Protein AF-A0A966MXH2-F1 (afdb_monomer_lite)

pLDDT: mean 83.74, std 10.69, range [45.22, 95.69]

Secondary structure (DSSP, 8-state):
-PPPHHHHHHHHHHH-GGGTTHHHHHHHHHHS-GGG-S-HHHHHHHHHHHHHHHHHHHHHHHTTHHHHHHHHHHHHHHHHHHHHHHHHS-HHHHHHHHHHH-TTS-GGGSS---EEEEES-SEEEETTEEEEEEEEEES---S--EEEEESSTTSPPEEEEPEEPSSSSEEEEEEEEE-S-EEEEEEETTEEPPPEEEEEE----EEEEEEEEE--GGG-PPPEEE-S---EEEETTPEEEEEEEESS--SEEEEEETTS-EEEEEEEETTEEEEEEE--S-EEEEEEEE-TTSPEEPPS-EEEEEEE--PPP-EEEEES-S-----TT-----EEEE-

Radius of gyration: 53.43 Å; chains: 1; bounding box: 97×53×171 Å

Sequence (339 aa):
RRNSDERFALYVEEREPSLRQSLLAAVQEAHLPTSARPSPSLSARVMTRAIAAIDPIAARSALERPRLLRAGKALAVVSSVSALMLWFGPQSLRDGARLLFVPFGTAQAAVPVLRLAVSPGNVSVPRGGAIEVEATLVGFTASNAELVFRSDSSGEWQRLPMAPDSDSAGFRSRLFDIVQRTEYYVEAAEVQSPVFTLVVNDLPAVSRVSLDLRFPSYSGLPAEHIEETGDVAAVAGTSVTVRARVTRAVSGGTLRFDDGRTVPMTRESDSTVTGAFTVKKSGFYHVDLTTTDGATVAGAVEYVVDAIPDRAPIVRIEEPGRDTKVTNTDEVTIAVQAS

Structure (mmCIF, N/CA/C/O backbone):
data_AF-A0A966MXH2-F1
#
_entry.id   AF-A0A966MXH2-F1
#
loop_
_atom_site.group_PDB
_atom_site.id
_atom_site.type_symbol
_atom_site.label_atom_id
_atom_site.label_alt_id
_atom_site.label_comp_id
_atom_site.label_asym_id
_atom_site.label_entity_id
_atom_site.label_seq_id
_atom_site.pdbx_PDB_ins_code
_atom_site.Cartn_x
_atom_site.Cartn_y
_atom_site.Cartn_z
_atom_site.occupancy
_atom_site.B_iso_or_equiv
_atom_site.auth_seq_id
_atom_site.auth_comp_id
_atom_site.auth_asym_id
_atom_site.auth_atom_id
_atom_site.pdbx_PDB_model_num
ATOM 1 N N . ARG A 1 1 ? 27.308 26.731 -79.615 1.00 48.53 1 ARG A N 1
ATOM 2 C CA . ARG A 1 1 ? 28.172 26.879 -80.815 1.00 48.53 1 ARG A CA 1
ATOM 3 C C . ARG A 1 1 ? 27.906 25.673 -81.709 1.00 48.53 1 ARG A C 1
ATOM 5 O O . ARG A 1 1 ? 28.189 24.573 -81.261 1.00 48.53 1 ARG A O 1
ATOM 12 N N . ARG A 1 2 ? 27.274 25.839 -82.881 1.00 45.22 2 ARG A N 1
ATOM 13 C CA . ARG A 1 2 ? 27.123 24.734 -83.850 1.00 45.22 2 ARG A CA 1
ATOM 14 C C . ARG A 1 2 ? 28.526 24.346 -84.327 1.00 45.22 2 ARG A C 1
ATOM 16 O O . ARG A 1 2 ? 29.284 25.232 -84.714 1.00 45.22 2 ARG A O 1
ATOM 23 N N . ASN A 1 3 ? 28.893 23.074 -84.209 1.00 54.84 3 ASN A N 1
ATOM 24 C CA . ASN A 1 3 ? 30.135 22.569 -84.793 1.00 54.84 3 ASN A CA 1
ATOM 25 C C . ASN A 1 3 ? 30.031 22.706 -86.317 1.00 54.84 3 ASN A C 1
ATOM 27 O O . ASN A 1 3 ? 28.949 22.490 -86.854 1.00 54.84 3 ASN A O 1
ATOM 31 N N . SER A 1 4 ? 31.109 23.111 -86.993 1.00 79.38 4 SER A N 1
ATOM 32 C CA . SER A 1 4 ? 31.114 23.170 -88.456 1.00 79.38 4 SER A CA 1
ATOM 33 C C . SER A 1 4 ? 30.947 21.761 -89.021 1.00 79.38 4 SER A C 1
ATOM 35 O O . SER A 1 4 ? 31.566 20.819 -88.519 1.00 79.38 4 SER A O 1
ATOM 37 N N . ASP A 1 5 ? 30.129 21.621 -90.061 1.00 80.00 5 ASP A N 1
ATOM 38 C CA . ASP A 1 5 ? 29.808 20.320 -90.662 1.00 80.00 5 ASP A CA 1
ATOM 39 C C . ASP A 1 5 ? 31.075 19.583 -91.139 1.00 80.00 5 ASP A C 1
ATOM 41 O O . ASP A 1 5 ? 31.160 18.361 -91.060 1.00 80.00 5 ASP A O 1
ATOM 45 N N . GLU A 1 6 ? 32.127 20.324 -91.499 1.00 81.06 6 GLU A N 1
ATOM 46 C CA . GLU A 1 6 ? 33.452 19.788 -91.837 1.00 81.06 6 GLU A CA 1
ATOM 47 C C . GLU A 1 6 ? 34.167 19.128 -90.651 1.00 81.06 6 GLU A C 1
ATOM 49 O O . GLU A 1 6 ? 34.781 18.075 -90.806 1.00 81.06 6 GLU A O 1
ATOM 54 N N . ARG A 1 7 ? 34.073 19.701 -89.442 1.00 82.50 7 ARG A N 1
ATOM 55 C CA . ARG A 1 7 ? 34.642 19.069 -88.238 1.00 82.50 7 ARG A CA 1
ATOM 56 C C . ARG A 1 7 ? 33.880 17.807 -87.866 1.00 82.50 7 ARG A C 1
ATOM 58 O O . ARG A 1 7 ? 34.485 16.860 -87.376 1.00 82.50 7 ARG A O 1
ATOM 65 N N . PHE A 1 8 ? 32.567 17.799 -88.085 1.00 82.50 8 PHE A N 1
ATOM 66 C CA . PHE A 1 8 ? 31.762 16.602 -87.878 1.00 82.50 8 PHE A CA 1
ATOM 67 C C . PHE A 1 8 ? 32.130 15.509 -88.888 1.00 82.50 8 PHE A C 1
ATOM 69 O O . PHE A 1 8 ? 32.344 14.370 -88.483 1.00 82.50 8 PHE A O 1
ATOM 76 N N . ALA A 1 9 ? 32.293 15.859 -90.167 1.00 82.56 9 ALA A N 1
ATOM 77 C CA . ALA A 1 9 ? 32.751 14.932 -91.198 1.00 82.56 9 ALA A CA 1
ATOM 78 C C . ALA A 1 9 ? 34.124 14.329 -90.865 1.00 82.56 9 ALA A C 1
ATOM 80 O O . ALA A 1 9 ? 34.273 13.110 -90.891 1.00 82.56 9 ALA A O 1
ATOM 81 N N . LEU A 1 10 ? 35.088 15.165 -90.463 1.00 83.81 10 LEU A N 1
ATOM 82 C CA . LEU A 1 10 ? 36.422 14.717 -90.055 1.00 83.81 10 LEU A CA 1
ATOM 83 C C . LEU A 1 10 ? 36.361 13.737 -88.872 1.00 83.81 10 LEU A C 1
ATOM 85 O O . LEU A 1 10 ? 37.003 12.693 -88.894 1.00 83.81 10 LEU A O 1
ATOM 89 N N . TYR A 1 11 ? 35.549 14.047 -87.860 1.00 82.81 11 TYR A N 1
ATOM 90 C CA . TYR A 1 11 ? 35.381 13.197 -86.681 1.00 82.81 11 TYR A CA 1
ATOM 91 C C . TYR A 1 11 ? 34.752 11.836 -87.008 1.00 82.81 11 TYR A C 1
ATOM 93 O O . TYR A 1 11 ? 35.128 10.813 -86.434 1.00 82.81 11 TYR A O 1
ATOM 101 N N . VAL A 1 12 ? 33.777 11.813 -87.921 1.00 82.62 12 VAL A N 1
ATOM 102 C CA . VAL A 1 12 ? 33.144 10.566 -88.365 1.00 82.62 12 VAL A CA 1
ATOM 103 C C . VAL A 1 12 ? 34.142 9.709 -89.147 1.00 82.62 12 VAL A C 1
ATOM 105 O O . VAL A 1 12 ? 34.221 8.508 -88.902 1.00 82.62 12 VAL A O 1
ATOM 108 N N . GLU A 1 13 ? 34.950 10.306 -90.025 1.00 83.25 13 GLU A N 1
ATOM 109 C CA . GLU A 1 13 ? 35.976 9.578 -90.784 1.00 83.25 13 GLU A CA 1
ATOM 110 C C . GLU A 1 13 ? 37.141 9.077 -89.922 1.00 83.25 13 GLU A C 1
ATOM 112 O O . GLU A 1 13 ? 37.683 8.009 -90.196 1.00 83.25 13 GLU A O 1
ATOM 117 N N . GLU A 1 14 ? 37.504 9.795 -88.857 1.00 85.06 14 GLU A N 1
ATOM 118 C CA . GLU A 1 14 ? 38.521 9.346 -87.897 1.00 85.06 14 GLU A CA 1
ATOM 119 C C . GLU A 1 14 ? 38.084 8.067 -87.164 1.00 85.06 14 GLU A C 1
ATOM 121 O O . GLU A 1 14 ? 38.899 7.189 -86.880 1.00 85.06 14 GLU A O 1
ATOM 126 N N . ARG A 1 15 ? 36.779 7.928 -86.896 1.00 81.81 15 ARG A N 1
ATOM 127 C CA . ARG A 1 15 ? 36.200 6.732 -86.267 1.00 81.81 15 ARG A CA 1
ATOM 128 C C . ARG A 1 15 ? 35.912 5.600 -87.246 1.00 81.81 15 ARG A C 1
ATOM 130 O O . ARG A 1 15 ? 35.908 4.445 -86.831 1.00 81.81 15 ARG A O 1
ATOM 137 N N . GLU A 1 16 ? 35.690 5.915 -88.519 1.00 82.56 16 GLU A N 1
ATOM 138 C CA . GLU A 1 16 ? 35.422 4.945 -89.583 1.00 82.56 16 GLU A CA 1
ATOM 139 C C . GLU A 1 16 ? 36.387 5.149 -90.766 1.00 82.56 16 GLU A C 1
ATOM 141 O O . GLU A 1 16 ? 36.022 5.752 -91.784 1.00 82.56 16 GLU A O 1
ATOM 146 N N . PRO A 1 17 ? 37.612 4.580 -90.695 1.00 80.81 17 PRO A N 1
ATOM 147 C CA . PRO A 1 17 ? 38.631 4.718 -91.745 1.00 80.81 17 PRO A CA 1
ATOM 148 C C . PRO A 1 17 ? 38.194 4.184 -93.121 1.00 80.81 17 PRO A C 1
ATOM 150 O O . PRO A 1 17 ? 38.824 4.459 -94.146 1.00 80.81 17 PRO A O 1
ATOM 153 N N . SER A 1 18 ? 37.109 3.406 -93.157 1.00 81.75 18 SER A N 1
ATOM 154 C CA . SER A 1 18 ? 36.477 2.873 -94.364 1.00 81.75 18 SER A CA 1
ATOM 155 C C . SER A 1 18 ? 35.941 3.967 -95.301 1.00 81.75 18 SER A C 1
ATOM 157 O O . SER A 1 18 ? 35.906 3.757 -96.516 1.00 81.75 18 SER A O 1
ATOM 159 N N . LEU A 1 19 ? 35.609 5.151 -94.769 1.00 80.00 19 LEU A N 1
ATOM 160 C CA . LEU A 1 19 ? 35.069 6.287 -95.523 1.00 80.00 19 LEU A CA 1
ATOM 161 C C . LEU A 1 19 ? 36.111 7.015 -96.387 1.00 80.00 19 LEU A C 1
ATOM 163 O O . LEU A 1 19 ? 35.720 7.709 -97.324 1.00 80.00 19 LEU A O 1
ATOM 167 N N . ARG A 1 20 ? 37.417 6.836 -96.128 1.00 81.88 20 ARG A N 1
ATOM 168 C CA . ARG A 1 20 ? 38.541 7.317 -96.965 1.00 81.88 20 ARG A CA 1
ATOM 169 C C . ARG A 1 20 ? 38.338 8.724 -97.573 1.00 81.88 20 ARG A C 1
ATOM 171 O O . ARG A 1 20 ? 38.451 8.878 -98.788 1.00 81.88 20 ARG A O 1
ATOM 178 N N . GLN A 1 21 ? 38.027 9.732 -96.753 1.00 82.00 21 GLN A N 1
ATOM 179 C CA . GLN A 1 21 ? 37.835 11.138 -97.169 1.00 82.00 21 GLN A CA 1
ATOM 180 C C . GLN A 1 21 ? 36.621 11.433 -98.065 1.00 82.00 21 GLN A C 1
ATOM 182 O O . GLN A 1 21 ? 36.459 12.555 -98.547 1.00 82.00 21 GLN A O 1
ATOM 187 N N . SER A 1 22 ? 35.743 10.454 -98.300 1.00 83.50 22 SER A N 1
ATOM 188 C CA . SER A 1 22 ? 34.556 10.644 -99.140 1.00 83.50 22 SER A CA 1
ATOM 189 C C . SER A 1 22 ? 33.503 11.562 -98.513 1.00 83.50 22 SER A C 1
ATOM 191 O O . SER A 1 22 ? 32.862 12.318 -99.244 1.00 83.50 22 SER A O 1
ATOM 193 N N . LEU A 1 23 ? 33.340 11.540 -97.187 1.00 84.44 23 LEU A N 1
ATOM 194 C CA . LEU A 1 23 ? 32.370 12.368 -96.471 1.00 84.44 23 LEU A CA 1
ATOM 195 C C . LEU A 1 23 ? 32.889 13.803 -96.342 1.00 84.44 23 LEU A C 1
ATOM 197 O O . LEU A 1 23 ? 32.140 14.745 -96.601 1.00 84.44 23 LEU A O 1
ATOM 201 N N . LEU A 1 24 ? 34.171 13.979 -96.011 1.00 86.94 24 LEU A N 1
ATOM 202 C CA . LEU A 1 24 ? 34.789 15.303 -95.931 1.00 86.94 24 LEU A CA 1
ATOM 203 C C . LEU A 1 24 ? 34.754 16.019 -97.288 1.00 86.94 24 LEU A C 1
ATOM 205 O O . LEU A 1 24 ? 34.345 17.179 -97.358 1.00 86.94 24 LEU A O 1
ATOM 209 N N . ALA A 1 25 ? 35.105 15.312 -98.367 1.00 85.00 25 ALA A N 1
ATOM 210 C CA . ALA A 1 25 ? 35.064 15.861 -99.720 1.00 85.00 25 ALA A CA 1
ATOM 211 C C . ALA A 1 25 ? 33.638 16.248 -100.146 1.00 85.00 25 ALA A C 1
ATOM 213 O O . ALA A 1 25 ? 33.437 17.302 -100.747 1.00 85.00 25 ALA A O 1
ATOM 214 N N . ALA A 1 26 ? 32.632 15.436 -99.807 1.00 85.50 26 ALA A N 1
ATOM 215 C CA . ALA A 1 26 ? 31.238 15.756 -100.105 1.00 85.50 26 ALA A CA 1
ATOM 216 C C . ALA A 1 26 ? 30.735 16.993 -99.342 1.00 85.50 26 ALA A C 1
ATOM 218 O O . ALA A 1 26 ? 30.012 17.803 -99.919 1.00 85.50 26 ALA A O 1
ATOM 219 N N . VAL A 1 27 ? 31.135 17.176 -98.077 1.00 86.94 27 VAL A N 1
ATOM 220 C CA . VAL A 1 27 ? 30.764 18.361 -97.281 1.00 86.94 27 VAL A CA 1
ATOM 221 C C . VAL A 1 27 ? 31.441 19.628 -97.810 1.00 86.94 27 VAL A C 1
ATOM 223 O O . VAL A 1 27 ? 30.781 20.657 -97.941 1.00 86.94 27 VAL A O 1
ATOM 226 N N . GLN A 1 28 ? 32.722 19.552 -98.182 1.00 83.75 28 GLN A N 1
ATOM 227 C CA . GLN A 1 28 ? 33.435 20.674 -98.806 1.00 83.75 28 GLN A CA 1
ATOM 228 C C . GLN A 1 28 ? 32.789 21.082 -100.138 1.00 83.75 28 GLN A C 1
ATOM 230 O O . GLN A 1 28 ? 32.550 22.265 -100.379 1.00 83.75 28 GLN A O 1
ATOM 235 N N . GLU A 1 29 ? 32.425 20.104 -100.973 1.00 82.81 29 GLU A N 1
ATOM 236 C CA . GLU A 1 29 ? 31.730 20.355 -102.240 1.00 82.81 29 GLU A CA 1
ATOM 237 C C . GLU A 1 29 ? 30.310 20.913 -102.023 1.00 82.81 29 GLU A C 1
ATOM 239 O O . GLU A 1 29 ? 29.837 21.754 -102.792 1.00 82.81 29 GLU A O 1
ATOM 244 N N . ALA A 1 30 ? 29.620 20.493 -100.956 1.00 82.25 30 ALA A N 1
ATOM 245 C CA . ALA A 1 30 ? 28.295 21.000 -100.605 1.00 82.25 30 ALA A CA 1
ATOM 246 C C . ALA A 1 30 ? 28.322 22.475 -100.168 1.00 82.25 30 ALA A C 1
ATOM 248 O O . ALA A 1 30 ? 27.398 23.214 -100.514 1.00 82.25 30 ALA A O 1
ATOM 249 N N . HIS A 1 31 ? 29.377 22.914 -99.472 1.00 81.88 31 HIS A N 1
ATOM 250 C CA . HIS A 1 31 ? 29.556 24.313 -99.064 1.00 81.88 31 HIS A CA 1
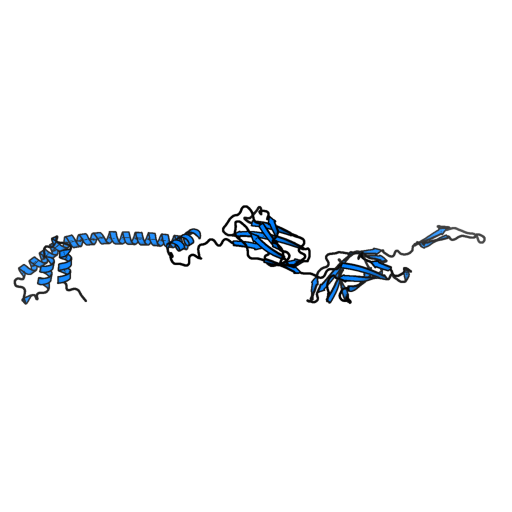ATOM 251 C C . HIS A 1 31 ? 29.932 25.254 -100.216 1.00 81.88 31 HIS A C 1
ATOM 253 O O . HIS A 1 31 ? 29.722 26.464 -100.103 1.00 81.88 31 HIS A O 1
ATOM 259 N N . LEU A 1 32 ? 30.445 24.733 -101.335 1.00 78.88 32 LEU A N 1
ATOM 260 C CA . LEU A 1 32 ? 30.711 25.545 -102.520 1.00 78.88 32 LEU A CA 1
ATOM 261 C C . LEU A 1 32 ? 29.391 25.919 -103.227 1.00 78.88 32 LEU A C 1
ATOM 263 O O . LEU A 1 32 ? 28.592 25.024 -103.542 1.00 78.88 32 LEU A O 1
ATOM 267 N N . PRO A 1 33 ? 29.151 27.214 -103.524 1.00 74.94 33 PRO A N 1
ATOM 268 C CA . PRO A 1 33 ? 27.977 27.642 -104.279 1.00 74.94 33 PRO A CA 1
ATOM 269 C C . PRO A 1 33 ? 28.001 27.032 -105.684 1.00 74.94 33 PRO A C 1
ATOM 271 O O . PRO A 1 33 ? 29.061 26.879 -106.287 1.00 74.94 33 PRO A O 1
ATOM 274 N N . THR A 1 34 ? 26.831 26.689 -106.228 1.00 69.50 34 THR A N 1
ATOM 275 C CA . THR A 1 34 ? 26.695 25.929 -107.487 1.00 69.50 34 THR A CA 1
ATOM 276 C C . THR A 1 34 ? 27.410 26.582 -108.676 1.00 69.50 34 THR A C 1
ATOM 278 O O . THR A 1 34 ? 27.870 25.877 -109.568 1.00 69.50 34 THR A O 1
ATOM 281 N N . SER A 1 35 ? 27.552 27.912 -108.667 1.00 68.06 35 SER A N 1
ATOM 282 C CA . SER A 1 35 ? 28.278 28.694 -109.677 1.00 68.06 35 SER A CA 1
ATOM 283 C C . SER A 1 35 ? 29.803 28.542 -109.626 1.00 68.06 35 SER A C 1
ATOM 285 O O . SER A 1 35 ? 30.464 28.812 -110.623 1.00 68.06 35 SER A O 1
ATOM 287 N N . ALA A 1 36 ? 30.365 28.113 -108.493 1.00 70.62 36 ALA A N 1
ATOM 288 C CA . ALA A 1 36 ? 31.803 27.947 -108.274 1.00 70.62 36 ALA A CA 1
ATOM 289 C C . ALA A 1 36 ? 32.267 26.483 -108.379 1.00 70.62 36 ALA A C 1
ATOM 291 O O . ALA A 1 36 ? 33.443 26.193 -108.161 1.00 70.62 36 ALA A O 1
ATOM 292 N N . ARG A 1 37 ? 31.362 25.547 -108.702 1.00 75.25 37 ARG A N 1
ATOM 293 C CA . ARG A 1 37 ? 31.702 24.125 -108.828 1.00 75.25 37 ARG A CA 1
ATOM 294 C C . ARG A 1 37 ? 32.321 23.852 -110.203 1.00 75.25 37 ARG A C 1
ATOM 296 O O . ARG A 1 37 ? 31.651 24.075 -111.212 1.00 75.25 37 ARG A O 1
ATOM 303 N N . PRO A 1 38 ? 33.557 23.326 -110.279 1.00 67.44 38 PRO A N 1
ATOM 304 C CA . PRO A 1 38 ? 34.276 23.168 -111.546 1.00 67.44 38 PRO A CA 1
ATOM 305 C C . PRO A 1 38 ? 33.637 22.139 -112.496 1.00 67.44 38 PRO A C 1
ATOM 307 O O . PRO A 1 38 ? 33.864 22.196 -113.702 1.00 67.44 38 PRO A O 1
ATOM 310 N N . SER A 1 39 ? 32.824 21.200 -111.987 1.00 79.50 39 SER A N 1
ATOM 311 C CA . SER A 1 39 ? 32.049 20.260 -112.809 1.00 79.50 39 SER A CA 1
ATOM 312 C C . SER A 1 39 ? 30.801 19.731 -112.072 1.00 79.50 39 SER A C 1
ATOM 314 O O . SER A 1 39 ? 30.930 19.067 -111.036 1.00 79.50 39 SER A O 1
ATOM 316 N N . PRO A 1 40 ? 29.581 19.928 -112.615 1.00 78.38 40 PRO A N 1
ATOM 317 C CA . PRO A 1 40 ? 28.348 19.394 -112.023 1.00 78.38 40 PRO A CA 1
ATOM 318 C C . PRO A 1 40 ? 28.314 17.860 -111.959 1.00 78.38 40 PRO A C 1
ATOM 320 O O . PRO A 1 40 ? 27.817 17.278 -110.999 1.00 78.38 40 PRO A O 1
ATOM 323 N N . SER A 1 41 ? 28.883 17.174 -112.953 1.00 80.88 41 SER A N 1
ATOM 324 C CA . SER A 1 41 ? 28.917 15.707 -112.979 1.00 80.88 41 SER A CA 1
ATOM 325 C C . SER A 1 41 ? 29.879 15.115 -111.949 1.00 80.88 41 SER A C 1
ATOM 327 O O . SER A 1 41 ? 29.647 14.017 -111.443 1.00 80.88 41 SER A O 1
ATOM 329 N N . LEU A 1 42 ? 30.966 15.827 -111.634 1.00 80.75 42 LEU A N 1
ATOM 330 C CA . LEU A 1 42 ? 31.974 15.350 -110.689 1.00 80.75 42 LEU A CA 1
ATOM 331 C C . LEU A 1 42 ? 31.489 15.524 -109.246 1.00 80.75 42 LEU A C 1
ATOM 333 O O . LEU A 1 42 ? 31.558 14.572 -108.471 1.00 80.75 42 LEU A O 1
ATOM 337 N N . SER A 1 43 ? 30.880 16.671 -108.931 1.00 82.62 43 SER A N 1
ATOM 338 C CA . SER A 1 43 ? 30.212 16.898 -107.640 1.00 82.62 43 SER A CA 1
ATOM 339 C C . SER A 1 43 ? 29.085 15.890 -107.387 1.00 82.62 43 SER A C 1
ATOM 341 O O . SER A 1 43 ? 29.017 15.297 -106.309 1.00 82.62 43 SER A O 1
ATOM 343 N N . ALA A 1 44 ? 28.267 15.585 -108.402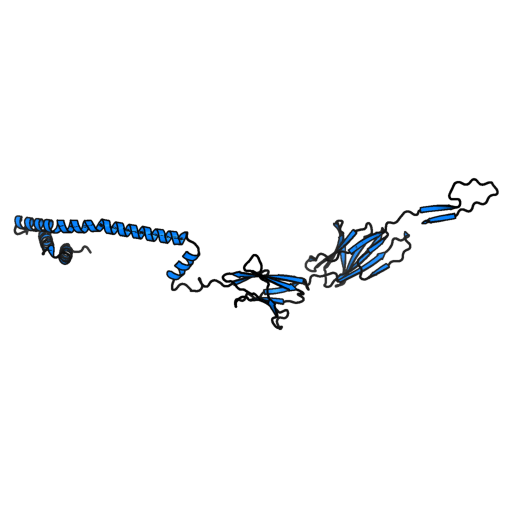 1.00 81.88 44 ALA A N 1
ATOM 344 C CA . ALA A 1 44 ? 27.239 14.548 -108.302 1.00 81.88 44 ALA A CA 1
ATOM 345 C C . ALA A 1 44 ? 27.829 13.157 -108.002 1.00 81.88 44 ALA A C 1
ATOM 347 O O . ALA A 1 44 ? 27.295 12.424 -107.164 1.00 81.88 44 ALA A O 1
ATOM 348 N N . ARG A 1 45 ? 28.956 12.788 -108.631 1.00 84.88 45 ARG A N 1
ATOM 349 C CA . ARG A 1 45 ? 29.643 11.516 -108.347 1.00 84.88 45 ARG A CA 1
ATOM 350 C C . ARG A 1 45 ? 30.258 11.471 -106.950 1.00 84.88 45 ARG A C 1
ATOM 352 O O . ARG A 1 45 ? 30.180 10.423 -106.315 1.00 84.88 45 ARG A O 1
ATOM 359 N N . VAL A 1 46 ? 30.840 12.570 -106.465 1.00 85.94 46 VAL A N 1
ATOM 360 C CA . VAL A 1 46 ? 31.383 12.663 -105.097 1.00 85.94 46 VAL A CA 1
ATOM 361 C C . VAL A 1 46 ? 30.263 12.484 -104.073 1.00 85.94 46 VAL A C 1
ATOM 363 O O . VAL A 1 46 ? 30.387 11.642 -103.187 1.00 85.94 46 VAL A O 1
ATOM 366 N N . MET A 1 47 ? 29.133 13.174 -104.255 1.00 83.75 47 MET A N 1
ATOM 367 C CA . MET A 1 47 ? 27.975 13.048 -103.366 1.00 83.75 47 MET A CA 1
ATOM 368 C C . MET A 1 47 ? 27.389 11.630 -103.385 1.00 83.75 47 MET A C 1
ATOM 370 O O . MET A 1 47 ? 27.147 11.042 -102.336 1.00 83.75 47 MET A O 1
ATOM 374 N N . THR A 1 48 ? 27.229 11.039 -104.574 1.00 86.38 48 THR A N 1
ATOM 375 C CA . THR A 1 48 ? 26.714 9.665 -104.725 1.00 86.38 48 THR A CA 1
ATOM 376 C C . THR A 1 48 ? 27.637 8.645 -104.057 1.00 86.38 48 THR A C 1
ATOM 378 O O . THR A 1 48 ? 27.172 7.729 -103.382 1.00 86.38 48 THR A O 1
ATOM 381 N N . ARG A 1 49 ? 28.957 8.812 -104.205 1.00 84.88 49 ARG A N 1
ATOM 382 C CA . ARG A 1 49 ? 29.952 7.940 -103.573 1.00 84.88 49 ARG A CA 1
ATOM 383 C C . ARG A 1 49 ? 29.952 8.081 -102.053 1.00 84.88 49 ARG A C 1
ATOM 385 O O . ARG A 1 49 ? 30.071 7.067 -101.373 1.00 84.88 49 ARG A O 1
ATOM 392 N N . ALA A 1 50 ? 29.806 9.299 -101.534 1.00 85.12 50 ALA A N 1
ATOM 393 C CA . ALA A 1 50 ? 29.696 9.540 -100.100 1.00 85.12 50 ALA A CA 1
ATOM 394 C C . ALA A 1 50 ? 28.435 8.882 -99.523 1.00 85.12 50 ALA A C 1
ATOM 396 O O . ALA A 1 50 ? 28.531 8.153 -98.543 1.00 85.12 50 ALA A O 1
ATOM 397 N N . ILE A 1 51 ? 27.277 9.040 -100.174 1.00 84.50 51 ILE A N 1
ATOM 398 C CA . ILE A 1 51 ? 26.020 8.403 -99.745 1.00 84.50 51 ILE A CA 1
ATOM 399 C C . ILE A 1 51 ? 26.160 6.874 -99.729 1.00 84.50 51 ILE A C 1
ATOM 401 O O . ILE A 1 51 ? 25.888 6.246 -98.708 1.00 84.50 51 ILE A O 1
ATOM 405 N N . ALA A 1 52 ? 26.678 6.279 -100.809 1.00 84.75 52 ALA A N 1
ATOM 406 C CA . ALA A 1 52 ? 26.884 4.831 -100.891 1.00 84.75 52 ALA A CA 1
ATOM 407 C C . ALA A 1 52 ? 27.863 4.294 -99.828 1.00 84.75 52 ALA A C 1
ATOM 409 O O . ALA A 1 52 ? 27.738 3.149 -99.394 1.00 84.75 52 ALA A O 1
ATOM 410 N N . ALA A 1 53 ? 28.836 5.105 -99.403 1.00 81.62 53 ALA A N 1
ATOM 411 C CA . ALA A 1 53 ? 29.775 4.744 -98.345 1.00 81.62 53 ALA A CA 1
ATOM 412 C C . ALA A 1 53 ? 29.170 4.884 -96.932 1.00 81.62 53 ALA A C 1
ATOM 414 O O . ALA A 1 53 ? 29.555 4.141 -96.030 1.00 81.62 53 ALA A O 1
ATOM 415 N N . ILE A 1 54 ? 28.209 5.795 -96.737 1.00 82.81 54 ILE A N 1
ATOM 416 C CA . ILE A 1 54 ? 27.560 6.068 -95.443 1.00 82.81 54 ILE A CA 1
ATOM 417 C C . ILE A 1 54 ? 26.427 5.080 -95.144 1.00 82.81 54 ILE A C 1
ATOM 419 O O . ILE A 1 54 ? 26.290 4.655 -93.995 1.00 82.81 54 ILE A O 1
ATOM 423 N N . ASP A 1 55 ? 25.638 4.685 -96.146 1.00 81.50 55 ASP A N 1
ATOM 424 C CA . ASP A 1 55 ? 24.485 3.784 -95.986 1.00 81.50 55 ASP A CA 1
ATOM 425 C C . ASP A 1 55 ? 24.761 2.526 -95.128 1.00 81.50 55 ASP A C 1
ATOM 427 O O . ASP A 1 55 ? 24.013 2.274 -94.173 1.00 81.50 55 ASP A O 1
ATOM 431 N N . PRO A 1 56 ? 25.837 1.744 -95.359 1.00 78.75 56 PRO A N 1
ATOM 432 C CA . PRO A 1 56 ? 26.113 0.558 -94.546 1.00 78.75 56 PRO A CA 1
ATOM 433 C C . PRO A 1 56 ? 26.509 0.884 -93.095 1.00 78.75 56 PRO A C 1
ATOM 435 O O . PRO A 1 56 ? 26.286 0.065 -92.201 1.00 78.75 56 PRO A O 1
ATOM 438 N N . ILE A 1 57 ? 27.073 2.066 -92.833 1.00 76.69 57 ILE A N 1
ATOM 439 C CA . ILE A 1 57 ? 27.484 2.512 -91.491 1.00 76.69 57 ILE A CA 1
ATOM 440 C C . ILE A 1 57 ? 26.263 3.012 -90.709 1.00 76.69 57 ILE A C 1
ATOM 442 O O . ILE A 1 57 ? 26.065 2.645 -89.545 1.00 76.69 57 ILE A O 1
ATOM 446 N N . ALA A 1 58 ? 25.387 3.777 -91.364 1.00 71.50 58 ALA A N 1
ATOM 447 C CA . ALA A 1 58 ? 24.119 4.217 -90.790 1.00 71.50 58 ALA A CA 1
ATOM 448 C C . ALA A 1 58 ? 23.255 3.014 -90.373 1.00 71.50 58 ALA A C 1
ATOM 450 O O . ALA A 1 58 ? 22.745 2.981 -89.249 1.00 71.50 58 ALA A O 1
ATOM 451 N N . ALA A 1 59 ? 23.186 1.976 -91.214 1.00 69.94 59 ALA A N 1
ATOM 452 C CA . ALA A 1 59 ? 22.483 0.735 -90.898 1.00 69.94 59 ALA A CA 1
ATOM 453 C C . ALA A 1 59 ? 23.053 0.020 -89.656 1.00 69.94 59 ALA A C 1
ATOM 455 O O . ALA A 1 59 ? 22.286 -0.471 -88.828 1.00 69.94 59 ALA A O 1
ATOM 456 N N . ARG A 1 60 ? 24.382 0.004 -89.466 1.00 65.81 60 ARG A N 1
ATOM 457 C CA . ARG A 1 60 ? 25.029 -0.609 -88.286 1.00 65.81 60 ARG A CA 1
ATOM 458 C C . ARG A 1 60 ? 24.730 0.140 -86.988 1.00 65.81 60 ARG A C 1
ATOM 460 O O . ARG A 1 60 ? 24.400 -0.493 -85.990 1.00 65.81 60 ARG A O 1
ATOM 467 N N . SER A 1 61 ? 24.769 1.472 -86.998 1.00 62.41 61 SER A N 1
ATOM 468 C CA . SER A 1 61 ? 24.448 2.275 -85.803 1.00 62.41 61 SER A CA 1
ATOM 469 C C . SER A 1 61 ? 22.976 2.155 -85.372 1.00 62.41 61 SER A C 1
ATOM 471 O O . SER A 1 61 ? 22.656 2.194 -84.181 1.00 62.41 61 SER A O 1
ATOM 473 N N . ALA A 1 62 ? 22.061 1.928 -86.321 1.00 57.97 62 ALA A N 1
ATOM 474 C CA . ALA A 1 62 ? 20.654 1.673 -86.023 1.00 57.97 62 ALA A CA 1
ATOM 475 C C . ALA A 1 62 ? 20.433 0.346 -85.263 1.00 57.97 62 ALA A C 1
ATOM 477 O O . ALA A 1 62 ? 19.489 0.250 -84.473 1.00 57.97 62 ALA A O 1
ATOM 478 N N . LEU A 1 63 ? 21.323 -0.646 -85.422 1.00 56.78 63 LEU A N 1
ATOM 479 C CA . LEU A 1 63 ? 21.267 -1.915 -84.684 1.00 56.78 63 LEU A CA 1
ATOM 480 C C . LEU A 1 63 ? 21.617 -1.782 -83.188 1.00 56.78 63 LEU A C 1
ATOM 482 O O . LEU A 1 63 ? 21.228 -2.650 -82.401 1.00 56.78 63 LEU A O 1
ATOM 486 N N . GLU A 1 64 ? 22.296 -0.713 -82.758 1.00 56.94 64 GLU A N 1
ATOM 487 C CA . GLU A 1 64 ? 22.689 -0.533 -81.349 1.00 56.94 64 GLU A CA 1
ATOM 488 C C . GLU A 1 64 ? 21.576 0.068 -80.473 1.00 56.94 64 GLU A C 1
ATOM 490 O O . GLU A 1 64 ? 21.490 -0.223 -79.274 1.00 56.94 64 GLU A O 1
ATOM 495 N N . ARG A 1 65 ? 20.646 0.831 -81.065 1.00 61.66 65 ARG A N 1
ATOM 496 C CA . ARG A 1 65 ? 19.506 1.449 -80.357 1.00 61.66 65 ARG A CA 1
ATOM 497 C C . ARG A 1 65 ? 18.627 0.462 -79.565 1.00 61.66 65 ARG A C 1
ATOM 499 O O . ARG A 1 65 ? 18.322 0.759 -78.406 1.00 61.66 65 ARG A O 1
ATOM 506 N N . PRO A 1 66 ? 18.213 -0.709 -80.097 1.00 63.00 66 PRO A N 1
ATOM 507 C CA . PRO A 1 66 ? 17.364 -1.634 -79.343 1.00 63.00 66 PRO A CA 1
ATOM 508 C C . PRO A 1 66 ? 18.094 -2.334 -78.186 1.00 63.00 66 PRO A C 1
ATOM 510 O O . PRO A 1 66 ? 17.447 -2.706 -77.207 1.00 63.00 66 PRO A O 1
ATOM 513 N N . ARG A 1 67 ? 19.424 -2.503 -78.254 1.00 62.66 67 ARG A N 1
ATOM 514 C CA . ARG A 1 67 ? 20.212 -3.101 -77.160 1.00 62.66 67 ARG A CA 1
ATOM 515 C C . ARG A 1 67 ? 20.358 -2.137 -75.985 1.00 62.66 67 ARG A C 1
ATOM 517 O O . ARG A 1 67 ? 20.154 -2.548 -74.844 1.00 62.66 67 ARG A O 1
ATOM 524 N N . LEU A 1 68 ? 20.592 -0.855 -76.266 1.00 67.12 68 LEU A N 1
ATOM 525 C CA . LEU A 1 68 ? 20.679 0.185 -75.239 1.00 67.12 68 LEU A CA 1
ATOM 526 C C . LEU A 1 68 ? 19.344 0.369 -74.493 1.00 67.12 68 LEU A C 1
ATOM 528 O O . LEU A 1 68 ? 19.314 0.445 -73.267 1.00 67.12 68 LEU A O 1
ATOM 532 N N . LEU A 1 69 ? 18.222 0.354 -75.224 1.00 70.38 69 LEU A N 1
ATOM 533 C CA . LEU A 1 69 ? 16.879 0.455 -74.639 1.00 70.38 69 LEU A CA 1
ATOM 534 C C . LEU A 1 69 ? 16.517 -0.760 -73.770 1.00 70.38 69 LEU A C 1
ATOM 536 O O . LEU A 1 69 ? 15.854 -0.601 -72.747 1.00 70.38 69 LEU A O 1
ATOM 540 N N . ARG A 1 70 ? 16.948 -1.974 -74.143 1.00 71.62 70 ARG A N 1
ATOM 541 C CA . ARG A 1 70 ? 16.734 -3.181 -73.322 1.00 71.62 70 ARG A CA 1
ATOM 542 C C . ARG A 1 70 ? 17.577 -3.164 -72.048 1.00 71.62 70 ARG A C 1
ATOM 544 O O . ARG A 1 70 ? 17.042 -3.468 -70.987 1.00 71.62 70 ARG A O 1
ATOM 551 N N . ALA A 1 71 ? 18.844 -2.758 -72.136 1.00 73.50 71 ALA A N 1
ATOM 552 C CA . ALA A 1 71 ? 19.710 -2.611 -70.967 1.00 73.50 71 ALA A CA 1
ATOM 553 C C . ALA A 1 71 ? 19.185 -1.535 -70.000 1.00 73.50 71 ALA A C 1
ATOM 555 O O . ALA A 1 71 ? 19.110 -1.773 -68.797 1.00 73.50 71 ALA A O 1
ATOM 556 N N . GLY A 1 72 ? 18.724 -0.393 -70.528 1.00 77.25 72 GLY A N 1
ATOM 557 C CA . GLY A 1 72 ? 18.097 0.662 -69.727 1.00 77.25 72 GLY A CA 1
ATOM 558 C C . GLY A 1 72 ? 16.821 0.197 -69.018 1.00 77.25 72 GLY A C 1
ATOM 559 O O . GLY A 1 72 ? 16.643 0.470 -67.834 1.00 77.25 72 GLY A O 1
ATOM 560 N N . LYS A 1 73 ? 15.961 -0.573 -69.702 1.00 81.19 73 LYS A N 1
ATOM 561 C CA . LYS A 1 73 ? 14.770 -1.178 -69.080 1.00 81.19 73 LYS A CA 1
ATOM 562 C C . LYS A 1 73 ? 15.131 -2.188 -67.988 1.00 81.19 73 LYS A C 1
ATOM 564 O O . LYS A 1 73 ? 14.504 -2.167 -66.937 1.00 81.19 73 LYS A O 1
ATOM 569 N N . ALA A 1 74 ? 16.135 -3.040 -68.205 1.00 81.00 74 ALA A N 1
ATOM 570 C CA . ALA A 1 74 ? 16.580 -4.003 -67.196 1.00 81.00 74 ALA A CA 1
ATOM 571 C C . ALA A 1 74 ? 17.114 -3.303 -65.935 1.00 81.00 74 ALA A C 1
ATOM 573 O O . ALA A 1 74 ? 16.722 -3.661 -64.828 1.00 81.00 74 ALA A O 1
ATOM 574 N N . LEU A 1 75 ? 17.926 -2.253 -66.101 1.00 83.50 75 LEU A N 1
ATOM 575 C CA . LEU A 1 75 ? 18.399 -1.423 -64.989 1.00 83.50 75 LEU A CA 1
ATOM 576 C C . LEU A 1 75 ? 17.247 -0.757 -64.232 1.00 83.50 75 LEU A C 1
ATOM 578 O O . LEU A 1 75 ? 17.245 -0.784 -63.006 1.00 83.50 75 LEU A O 1
ATOM 582 N N . ALA A 1 76 ? 16.258 -0.211 -64.946 1.00 83.06 76 ALA A N 1
ATOM 583 C CA . ALA A 1 76 ? 15.085 0.407 -64.331 1.00 83.06 76 ALA A CA 1
ATOM 584 C C . ALA A 1 76 ? 14.231 -0.598 -63.541 1.00 83.06 76 ALA A C 1
ATOM 586 O O . ALA A 1 76 ? 13.708 -0.263 -62.481 1.00 83.06 76 ALA A O 1
ATOM 587 N N . VAL A 1 77 ? 14.096 -1.837 -64.026 1.00 86.62 77 VAL A N 1
ATOM 588 C CA . VAL A 1 77 ? 13.385 -2.900 -63.299 1.00 86.62 77 VAL A CA 1
ATOM 589 C C . VAL A 1 77 ? 14.149 -3.290 -62.037 1.00 86.62 77 VAL A C 1
ATOM 591 O O . VAL A 1 77 ? 13.552 -3.332 -60.965 1.00 86.62 77 VAL A O 1
ATOM 594 N N . VAL A 1 78 ? 15.461 -3.521 -62.131 1.00 86.12 78 VAL A N 1
ATOM 595 C CA . VAL A 1 78 ? 16.285 -3.904 -60.972 1.00 86.12 78 VAL A CA 1
ATOM 596 C C . VAL A 1 78 ? 16.279 -2.809 -59.906 1.00 86.12 78 VAL A C 1
ATOM 598 O O . VAL A 1 78 ? 16.051 -3.103 -58.735 1.00 86.12 78 VAL A O 1
ATOM 601 N N . SER A 1 79 ? 16.449 -1.543 -60.296 1.00 82.25 79 SER A N 1
ATOM 602 C CA . SER A 1 79 ? 16.413 -0.426 -59.348 1.00 82.25 79 SER A CA 1
ATOM 603 C C . SER A 1 79 ? 15.038 -0.260 -58.699 1.00 82.25 79 SER A C 1
ATOM 605 O O . SER A 1 79 ? 14.960 -0.035 -57.492 1.00 82.25 79 SER A O 1
ATOM 607 N N . SER A 1 80 ? 13.957 -0.443 -59.463 1.00 84.12 80 SER A N 1
ATOM 608 C CA . SER A 1 80 ? 12.589 -0.386 -58.934 1.00 84.12 80 SER A CA 1
ATOM 609 C C . SER A 1 80 ? 12.318 -1.513 -57.938 1.00 84.12 80 SER A C 1
ATOM 611 O O . SER A 1 80 ? 11.765 -1.257 -56.872 1.00 84.12 80 SER A O 1
ATOM 613 N N . VAL A 1 81 ? 12.749 -2.744 -58.238 1.00 84.00 81 VAL A N 1
ATOM 614 C CA . VAL A 1 81 ? 12.603 -3.895 -57.332 1.00 84.00 81 VAL A CA 1
ATOM 615 C C . VAL A 1 81 ? 13.406 -3.682 -56.049 1.00 84.00 81 VAL A C 1
ATOM 617 O O . VAL A 1 81 ? 12.860 -3.873 -54.965 1.00 84.00 81 VAL A O 1
ATOM 620 N N . SER A 1 82 ? 14.657 -3.217 -56.138 1.00 79.31 82 SER A N 1
ATOM 621 C CA . SER A 1 82 ? 15.458 -2.878 -54.954 1.00 79.31 82 SER A CA 1
ATOM 622 C C . SER A 1 82 ? 14.818 -1.771 -54.111 1.00 79.31 82 SER A C 1
ATOM 624 O O . SER A 1 82 ? 14.781 -1.888 -52.887 1.00 79.31 82 SER A O 1
ATOM 626 N N . ALA A 1 83 ? 14.265 -0.726 -54.735 1.00 80.06 83 ALA A N 1
ATOM 627 C CA . ALA A 1 83 ? 13.571 0.347 -54.021 1.00 80.06 83 ALA A CA 1
ATOM 628 C C . ALA A 1 83 ? 12.306 -0.159 -53.306 1.00 80.06 83 ALA A C 1
ATOM 630 O O . ALA A 1 83 ? 12.056 0.201 -52.155 1.00 80.06 83 ALA A O 1
ATOM 631 N N . LEU A 1 84 ? 11.541 -1.046 -53.950 1.00 82.50 84 LEU A N 1
ATOM 632 C CA . LEU A 1 84 ? 10.356 -1.665 -53.353 1.00 82.50 84 LEU A CA 1
ATOM 633 C C . LEU A 1 84 ? 10.725 -2.568 -52.170 1.00 82.50 84 LEU A C 1
ATOM 635 O O . LEU A 1 84 ? 10.072 -2.512 -51.130 1.00 82.50 84 LEU A O 1
ATOM 639 N N . MET A 1 85 ? 11.807 -3.341 -52.293 1.00 75.19 85 MET A N 1
ATOM 640 C CA . MET A 1 85 ? 12.335 -4.175 -51.210 1.00 75.19 85 MET A CA 1
ATOM 641 C C . MET A 1 85 ? 12.798 -3.341 -50.009 1.00 75.19 85 MET A C 1
ATOM 643 O O . MET A 1 85 ? 12.569 -3.733 -48.871 1.00 75.19 85 MET A O 1
ATOM 647 N N . LEU A 1 86 ? 13.395 -2.169 -50.237 1.00 72.62 86 LEU A N 1
ATOM 648 C CA . LEU A 1 86 ? 13.787 -1.249 -49.164 1.00 72.62 86 LEU A CA 1
ATOM 649 C C . LEU A 1 86 ? 12.576 -0.580 -48.495 1.00 72.62 86 LEU A C 1
ATOM 651 O O . LEU A 1 86 ? 12.591 -0.358 -47.286 1.00 72.62 86 LEU A O 1
ATOM 655 N N . TRP A 1 87 ? 11.517 -0.269 -49.249 1.00 74.44 87 TRP A N 1
ATOM 656 C CA . TRP A 1 87 ? 10.352 0.437 -48.705 1.00 74.44 87 TRP A CA 1
ATOM 657 C C . TRP A 1 87 ? 9.325 -0.487 -48.032 1.00 74.44 87 TRP A C 1
ATOM 659 O O . TRP A 1 87 ? 8.693 -0.087 -47.053 1.00 74.44 87 TRP A O 1
ATOM 669 N N . PHE A 1 88 ? 9.190 -1.733 -48.491 1.00 73.38 88 PHE A N 1
ATOM 670 C CA . PHE A 1 88 ? 8.252 -2.718 -47.934 1.00 73.38 88 PHE A CA 1
ATOM 671 C C . PHE A 1 88 ? 8.923 -3.872 -47.178 1.00 73.38 88 PHE A C 1
ATOM 673 O O . PHE A 1 88 ? 8.233 -4.641 -46.516 1.00 73.38 88 PHE A O 1
ATOM 680 N N . GLY A 1 89 ? 10.251 -3.994 -47.217 1.00 69.88 89 GLY A N 1
ATOM 681 C CA . GLY A 1 89 ? 10.961 -5.105 -46.585 1.00 69.88 89 GLY A CA 1
ATOM 682 C C . GLY A 1 89 ? 11.032 -5.042 -45.050 1.00 69.88 89 GLY A C 1
ATOM 683 O O . GLY A 1 89 ? 10.745 -3.987 -44.462 1.00 69.88 89 GLY A O 1
ATOM 684 N N . PRO A 1 90 ? 11.450 -6.161 -44.416 1.00 72.00 90 PRO A N 1
ATOM 685 C CA . PRO A 1 90 ? 11.695 -6.281 -42.979 1.00 72.00 90 PRO A CA 1
ATOM 686 C C . PRO A 1 90 ? 12.631 -5.190 -42.463 1.00 72.00 90 PRO A C 1
ATOM 688 O O . PRO A 1 90 ? 13.556 -4.774 -43.164 1.00 72.00 90 PRO A O 1
ATOM 691 N N . GLN A 1 91 ? 12.417 -4.758 -41.220 1.00 64.50 91 GLN A N 1
ATOM 692 C CA . GLN A 1 91 ? 13.179 -3.665 -40.606 1.00 64.50 91 GLN A CA 1
ATOM 693 C C . GLN A 1 91 ? 14.702 -3.913 -40.667 1.00 64.50 91 GLN A C 1
ATOM 695 O O . GLN A 1 91 ? 15.450 -3.012 -41.036 1.00 64.50 91 GLN A O 1
ATOM 700 N N . SER A 1 92 ? 15.140 -5.168 -40.523 1.00 65.81 92 SER A N 1
ATOM 701 C CA . SER A 1 92 ? 16.550 -5.580 -40.606 1.00 65.81 92 SER A CA 1
ATOM 702 C C . SER A 1 92 ? 17.243 -5.260 -41.942 1.00 65.81 92 SER A C 1
ATOM 704 O O . SER A 1 92 ? 18.427 -4.926 -41.952 1.00 65.81 92 SER A O 1
ATOM 706 N N . LEU A 1 93 ? 16.538 -5.327 -43.083 1.00 65.69 93 LEU A N 1
ATOM 707 C CA . LEU A 1 93 ? 17.126 -4.989 -44.393 1.00 65.69 93 LEU A CA 1
ATOM 708 C C . LEU A 1 93 ? 17.306 -3.476 -44.566 1.00 65.69 93 LEU A C 1
ATOM 710 O O . LEU A 1 93 ? 18.256 -3.033 -45.213 1.00 65.69 93 LEU A O 1
ATOM 714 N N . ARG A 1 94 ? 16.413 -2.674 -43.973 1.00 64.75 94 ARG A N 1
ATOM 715 C CA . ARG A 1 94 ? 16.503 -1.206 -44.008 1.00 64.75 94 ARG A CA 1
ATOM 716 C C . ARG A 1 94 ? 17.660 -0.708 -43.152 1.00 64.75 94 ARG A C 1
ATOM 718 O O . ARG A 1 94 ? 18.367 0.208 -43.569 1.00 64.75 94 ARG A O 1
ATOM 725 N N . ASP A 1 95 ? 17.876 -1.344 -42.005 1.00 65.44 95 ASP A N 1
ATOM 726 C CA . ASP A 1 95 ? 18.985 -1.026 -41.107 1.00 65.44 95 ASP A CA 1
ATOM 727 C C . ASP A 1 95 ? 20.337 -1.389 -41.745 1.00 65.44 95 ASP A C 1
ATOM 729 O O . ASP A 1 95 ? 21.259 -0.572 -41.750 1.00 65.44 95 ASP A O 1
ATOM 733 N N . GLY A 1 96 ? 20.426 -2.544 -42.419 1.00 65.38 96 GLY A N 1
ATOM 734 C CA . GLY A 1 96 ? 21.614 -2.932 -43.192 1.00 65.38 96 GLY A CA 1
ATOM 735 C C . GLY A 1 96 ? 21.926 -1.998 -44.371 1.00 65.38 96 GLY A C 1
ATOM 736 O O . GLY A 1 96 ? 23.081 -1.647 -44.606 1.00 65.38 96 GLY A O 1
ATOM 737 N N . ALA A 1 97 ? 20.908 -1.534 -45.102 1.00 65.56 97 ALA A N 1
ATOM 738 C CA . ALA A 1 97 ? 21.103 -0.593 -46.208 1.00 65.56 97 ALA A CA 1
ATOM 739 C C . ALA A 1 97 ? 21.577 0.792 -45.733 1.00 65.56 97 ALA A C 1
ATOM 741 O O . ALA A 1 97 ? 22.408 1.417 -46.393 1.00 65.56 97 ALA A O 1
ATOM 742 N N . ARG A 1 98 ? 21.102 1.262 -44.572 1.00 62.78 98 ARG A N 1
ATOM 743 C CA . ARG A 1 98 ? 21.581 2.513 -43.961 1.00 62.78 98 ARG A CA 1
ATOM 744 C C . ARG A 1 98 ? 23.066 2.447 -43.599 1.00 62.78 98 ARG A C 1
ATOM 746 O O . ARG A 1 98 ? 23.768 3.430 -43.814 1.00 62.78 98 ARG A O 1
ATOM 753 N N . LEU A 1 99 ? 23.548 1.293 -43.137 1.00 63.81 99 LEU A N 1
ATOM 754 C CA . LEU A 1 99 ? 24.968 1.068 -42.843 1.00 63.81 99 LEU A CA 1
ATOM 755 C C . LEU A 1 99 ? 25.856 1.096 -44.099 1.00 63.81 99 LEU A C 1
ATOM 757 O O . LEU A 1 99 ? 26.967 1.615 -44.051 1.00 63.81 99 LEU A O 1
ATOM 761 N N . LEU A 1 100 ? 25.367 0.579 -45.230 1.00 67.81 100 LEU A N 1
ATOM 762 C CA . LEU A 1 100 ? 26.117 0.553 -46.494 1.00 67.81 100 LEU A CA 1
ATOM 763 C C . LEU A 1 100 ? 26.155 1.909 -47.214 1.00 67.81 100 LEU A C 1
ATOM 765 O O . LEU A 1 100 ? 27.177 2.264 -47.797 1.00 67.81 100 LEU A O 1
ATOM 769 N N . PHE A 1 101 ? 25.048 2.657 -47.205 1.00 66.81 101 PHE A N 1
ATOM 770 C CA . PHE A 1 101 ? 24.909 3.890 -47.993 1.00 66.81 101 PHE A CA 1
ATOM 771 C C . PHE A 1 101 ? 25.240 5.176 -47.229 1.00 66.81 101 PHE A C 1
ATOM 773 O O . PHE A 1 101 ? 25.334 6.235 -47.849 1.00 66.81 101 PHE A O 1
ATOM 780 N N . VAL A 1 102 ? 25.447 5.109 -45.910 1.00 63.94 102 VAL A N 1
ATOM 781 C CA . VAL A 1 102 ? 25.812 6.274 -45.090 1.00 63.94 102 VAL A CA 1
ATOM 782 C C . VAL A 1 102 ? 27.086 5.990 -44.272 1.00 63.94 102 VAL A C 1
ATOM 784 O O . VAL A 1 102 ? 27.038 5.975 -43.046 1.00 63.94 102 VAL A O 1
ATOM 787 N N . PRO A 1 103 ? 28.257 5.801 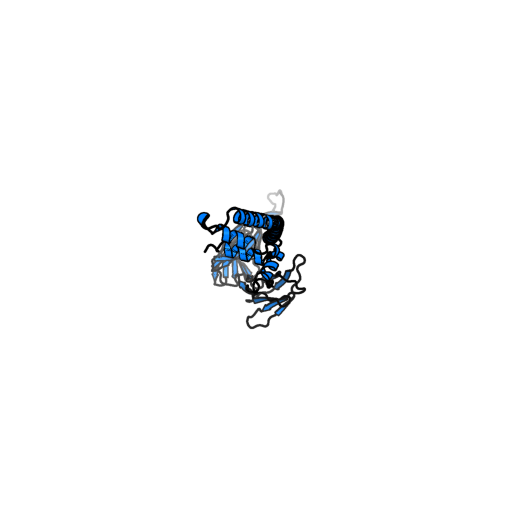-44.917 1.00 56.34 103 PRO A N 1
ATOM 788 C CA . PRO A 1 103 ? 29.506 5.459 -44.221 1.00 56.34 103 PRO A CA 1
ATOM 789 C C . PRO A 1 103 ? 30.023 6.566 -43.280 1.00 56.34 103 PRO A C 1
ATOM 791 O O . PRO A 1 103 ? 30.825 6.289 -42.395 1.00 56.34 103 PRO A O 1
ATOM 794 N N . PHE A 1 104 ? 29.554 7.810 -43.450 1.00 58.09 104 PHE A N 1
ATOM 795 C CA . PHE A 1 104 ? 29.900 8.972 -42.611 1.00 58.09 104 PHE A CA 1
ATOM 796 C C . PHE A 1 104 ? 28.714 9.512 -41.800 1.00 58.09 104 PHE A C 1
ATOM 798 O O . PHE A 1 104 ? 28.790 10.592 -41.216 1.00 58.09 104 PHE A O 1
ATOM 805 N N . GLY A 1 105 ? 27.598 8.781 -41.777 1.00 54.34 105 GLY A N 1
ATOM 806 C CA . GLY A 1 105 ? 26.500 9.062 -40.865 1.00 54.34 105 GLY A CA 1
ATOM 807 C C . GLY A 1 105 ? 26.922 8.597 -39.485 1.00 54.34 105 GLY A C 1
ATOM 808 O O . GLY A 1 105 ? 27.360 7.463 -39.337 1.00 54.34 105 GLY A O 1
ATOM 809 N N . THR A 1 106 ? 26.824 9.488 -38.504 1.00 51.69 106 THR A N 1
ATOM 810 C CA . THR A 1 106 ? 26.956 9.221 -37.066 1.00 51.69 106 THR A CA 1
ATOM 811 C C . THR A 1 106 ? 26.684 7.756 -36.718 1.00 51.69 106 THR A C 1
ATOM 813 O O . THR A 1 106 ? 25.530 7.318 -36.692 1.00 51.69 106 THR A O 1
ATOM 816 N N . ALA A 1 107 ? 27.754 7.002 -36.449 1.00 47.88 107 ALA A N 1
ATOM 817 C CA . ALA A 1 107 ? 27.743 5.583 -36.085 1.00 47.88 107 ALA A CA 1
ATOM 818 C C . ALA A 1 107 ? 26.989 5.290 -34.767 1.00 47.88 107 ALA A C 1
ATOM 820 O O . ALA A 1 107 ? 26.979 4.163 -34.286 1.00 47.88 107 ALA A O 1
ATOM 821 N N . GLN A 1 108 ? 26.323 6.290 -34.186 1.00 47.81 108 GLN A N 1
ATOM 822 C CA . GLN A 1 108 ? 25.430 6.149 -33.043 1.00 47.81 108 GLN A CA 1
ATOM 823 C C . GLN A 1 108 ? 24.061 5.521 -33.379 1.00 47.81 108 GLN A C 1
ATOM 825 O O . GLN A 1 108 ? 23.320 5.199 -32.458 1.00 47.81 108 GLN A O 1
ATOM 830 N N . ALA A 1 109 ? 23.692 5.333 -34.653 1.00 47.34 109 ALA A N 1
ATOM 831 C CA . ALA A 1 109 ? 22.350 4.849 -35.017 1.00 47.34 109 ALA A CA 1
ATOM 832 C C . ALA A 1 109 ? 22.198 3.314 -35.112 1.00 47.34 109 ALA A C 1
ATOM 834 O O . ALA A 1 109 ? 21.082 2.837 -35.298 1.00 47.34 109 ALA A O 1
ATOM 835 N N . ALA A 1 110 ? 23.285 2.542 -35.008 1.00 47.94 110 ALA A N 1
ATOM 836 C CA . ALA A 1 110 ? 23.261 1.088 -35.217 1.00 47.94 110 ALA A CA 1
ATOM 837 C C . ALA A 1 110 ? 24.037 0.289 -34.159 1.00 47.94 110 ALA A C 1
ATOM 839 O O . ALA A 1 110 ? 24.356 -0.879 -34.375 1.00 47.94 110 ALA A O 1
ATOM 840 N N . VAL A 1 111 ? 24.333 0.892 -33.007 1.00 55.00 111 VAL A N 1
ATOM 841 C CA . VAL A 1 111 ? 24.615 0.086 -31.818 1.00 55.00 111 VAL A CA 1
ATOM 842 C C . VAL A 1 111 ? 23.247 -0.395 -31.333 1.00 55.00 111 VAL A C 1
ATOM 844 O O . VAL A 1 111 ? 22.398 0.464 -31.073 1.00 55.00 111 VAL A O 1
ATOM 847 N N . PRO A 1 112 ? 22.966 -1.712 -31.262 1.00 57.84 112 PRO A N 1
ATOM 848 C CA . PRO A 1 112 ? 21.759 -2.171 -30.589 1.00 57.84 112 PRO A CA 1
ATOM 849 C C . PRO A 1 112 ? 21.790 -1.544 -29.199 1.00 57.84 112 PRO A C 1
ATOM 851 O O . PRO A 1 112 ? 22.750 -1.741 -28.460 1.00 57.84 112 PRO A O 1
ATOM 854 N N . VAL A 1 113 ? 20.812 -0.691 -28.891 1.00 67.38 113 VAL A N 1
ATOM 855 C CA . VAL A 1 113 ? 20.765 -0.000 -27.602 1.00 67.38 113 VAL A CA 1
ATOM 856 C C . VAL A 1 113 ? 20.495 -1.071 -26.556 1.00 67.38 113 VAL A C 1
ATOM 858 O O . VAL A 1 113 ? 19.345 -1.443 -26.326 1.00 67.38 113 VAL A O 1
ATOM 861 N N . LEU A 1 114 ? 21.575 -1.609 -25.990 1.00 83.19 114 LEU A N 1
ATOM 862 C CA . LEU A 1 114 ? 21.540 -2.561 -24.897 1.00 83.19 114 LEU A CA 1
ATOM 863 C C . LEU A 1 114 ? 20.949 -1.832 -23.702 1.00 83.19 114 LEU A C 1
ATOM 865 O O . LEU A 1 114 ? 21.517 -0.864 -23.197 1.00 83.19 114 LEU A O 1
ATOM 869 N N . ARG A 1 115 ? 19.748 -2.242 -23.315 1.00 84.38 115 ARG A N 1
ATOM 870 C CA . ARG A 1 115 ? 18.946 -1.542 -22.317 1.00 84.38 115 ARG A CA 1
ATOM 871 C C . ARG A 1 115 ? 18.305 -2.559 -21.393 1.00 84.38 115 ARG A C 1
ATOM 873 O O . ARG A 1 115 ? 17.680 -3.505 -21.862 1.00 84.38 115 ARG A O 1
ATOM 880 N N . LEU A 1 116 ? 18.383 -2.309 -20.090 1.00 88.44 116 LEU A N 1
ATOM 881 C CA . LEU A 1 116 ? 17.503 -2.947 -19.118 1.00 88.44 116 LEU A CA 1
ATOM 882 C C . LEU A 1 116 ? 16.294 -2.042 -18.896 1.00 88.44 116 LEU A C 1
ATOM 884 O O . LEU A 1 116 ? 16.435 -0.897 -18.464 1.00 88.44 116 LEU A O 1
ATOM 888 N N . ALA A 1 117 ? 15.105 -2.543 -19.214 1.00 89.38 117 ALA A N 1
ATOM 889 C CA . ALA A 1 117 ? 13.860 -1.899 -18.827 1.00 89.38 117 ALA A CA 1
ATOM 890 C C . ALA A 1 117 ? 13.468 -2.409 -17.438 1.00 89.38 117 ALA A C 1
ATOM 892 O O . ALA A 1 117 ? 13.156 -3.587 -17.289 1.00 89.38 117 ALA A O 1
ATOM 893 N N . VAL A 1 118 ? 13.517 -1.532 -16.435 1.00 92.19 118 VAL A N 1
ATOM 894 C CA . VAL A 1 118 ? 13.208 -1.870 -15.040 1.00 92.19 118 VAL A CA 1
ATOM 895 C C . VAL A 1 118 ? 11.853 -1.284 -14.654 1.00 92.19 118 VAL A C 1
ATOM 897 O O . VAL A 1 118 ? 11.604 -0.100 -14.886 1.00 92.19 118 VAL A O 1
ATOM 900 N N . SER A 1 119 ? 10.996 -2.107 -14.059 1.00 91.69 119 SER A N 1
ATOM 901 C CA . SER A 1 119 ? 9.689 -1.739 -13.505 1.00 91.69 119 SER A CA 1
ATOM 902 C C . SER A 1 119 ? 9.661 -2.116 -12.019 1.00 91.69 119 SER A C 1
ATOM 904 O O . SER A 1 119 ? 10.148 -3.197 -11.682 1.00 91.69 119 SER A O 1
ATOM 906 N N . PRO A 1 120 ? 9.145 -1.269 -11.104 1.00 89.12 120 PRO A N 1
ATOM 907 C CA . PRO A 1 120 ? 8.436 0.001 -11.325 1.00 89.12 120 PRO A CA 1
ATOM 908 C C . PRO A 1 120 ? 9.337 1.246 -11.478 1.00 89.12 120 PRO A C 1
ATOM 910 O O . PRO A 1 120 ? 8.839 2.331 -11.776 1.00 89.12 120 PRO A O 1
ATOM 913 N N . GLY A 1 121 ? 10.655 1.133 -11.274 1.00 90.69 121 GLY A N 1
ATOM 914 C CA . GLY A 1 121 ? 11.575 2.275 -11.306 1.00 90.69 121 GLY A CA 1
ATOM 915 C C . GLY A 1 121 ? 11.507 3.117 -10.023 1.00 90.69 121 GLY A C 1
ATOM 916 O O . GLY A 1 121 ? 11.757 2.608 -8.931 1.00 90.69 121 GLY A O 1
ATOM 917 N N . ASN A 1 122 ? 11.183 4.410 -10.123 1.00 91.50 122 ASN A N 1
ATOM 918 C CA . ASN A 1 122 ? 11.039 5.276 -8.944 1.00 91.50 122 ASN A CA 1
ATOM 919 C C . ASN A 1 122 ? 9.639 5.127 -8.346 1.00 91.50 122 ASN A C 1
ATOM 921 O O . ASN A 1 122 ? 8.657 5.527 -8.968 1.00 91.50 122 ASN A O 1
ATOM 925 N N . VAL A 1 123 ? 9.546 4.593 -7.130 1.00 89.19 123 VAL A N 1
ATOM 926 C CA . VAL A 1 123 ? 8.261 4.360 -6.463 1.00 89.19 123 VAL A CA 1
ATOM 927 C C . VAL A 1 123 ? 8.339 4.724 -4.989 1.00 89.19 123 VAL A C 1
ATOM 929 O O . VAL A 1 123 ? 9.402 4.666 -4.363 1.00 89.19 123 VAL A O 1
ATOM 932 N N . SER A 1 124 ? 7.195 5.123 -4.436 1.00 85.19 124 SER A N 1
ATOM 933 C CA . SER A 1 124 ? 7.056 5.330 -3.007 1.00 85.19 124 SER A CA 1
ATOM 934 C C . SER A 1 124 ? 6.377 4.135 -2.353 1.00 85.19 124 SER A C 1
ATOM 936 O O . SER A 1 124 ? 5.328 3.691 -2.812 1.00 85.19 124 SER A O 1
ATOM 938 N N . VAL A 1 125 ? 6.998 3.605 -1.303 1.00 85.62 125 VAL A N 1
ATOM 939 C CA . VAL A 1 125 ? 6.604 2.348 -0.658 1.00 85.62 125 VAL A CA 1
ATOM 940 C C . VAL A 1 125 ? 6.267 2.630 0.804 1.00 85.62 125 VAL A C 1
ATOM 942 O O . VAL A 1 125 ? 6.987 3.408 1.432 1.00 85.62 125 VAL A O 1
ATOM 945 N N . PRO A 1 126 ? 5.212 2.027 1.376 1.00 81.38 126 PRO A N 1
ATOM 946 C CA . PRO A 1 126 ? 4.971 2.089 2.812 1.00 81.38 126 PRO A CA 1
ATOM 947 C C . PRO A 1 126 ? 6.178 1.585 3.609 1.00 81.38 126 PRO A C 1
ATOM 949 O O . PRO A 1 126 ? 6.874 0.662 3.180 1.00 81.38 126 PRO A O 1
ATOM 952 N N . ARG A 1 127 ? 6.418 2.164 4.786 1.00 83.62 127 ARG A N 1
ATOM 953 C CA . ARG A 1 127 ? 7.492 1.722 5.686 1.00 83.62 127 ARG A CA 1
ATOM 954 C C . ARG A 1 127 ? 7.345 0.239 6.047 1.00 83.62 127 ARG A C 1
ATOM 956 O O . ARG A 1 127 ? 6.277 -0.181 6.479 1.00 83.62 127 ARG A O 1
ATOM 963 N N . GLY A 1 128 ? 8.419 -0.534 5.879 1.00 81.38 128 GLY A N 1
ATOM 964 C CA . GLY A 1 128 ? 8.422 -1.989 6.100 1.00 81.38 128 GLY A CA 1
ATOM 965 C C . GLY A 1 128 ? 7.710 -2.787 5.000 1.00 81.38 128 GLY A C 1
ATOM 966 O O . GLY A 1 128 ? 7.586 -4.006 5.097 1.00 81.38 128 GLY A O 1
ATOM 967 N N . GLY A 1 129 ? 7.237 -2.115 3.946 1.00 84.12 129 GLY A N 1
ATOM 968 C CA . GLY A 1 129 ? 6.637 -2.753 2.785 1.00 84.12 129 GLY A CA 1
ATOM 969 C C . GLY A 1 129 ? 7.651 -3.533 1.948 1.00 84.12 129 GLY A C 1
ATOM 970 O O . GLY A 1 129 ? 8.858 -3.535 2.207 1.00 84.12 129 GLY A O 1
ATOM 971 N N . ALA A 1 130 ? 7.136 -4.182 0.909 1.00 89.38 130 ALA A N 1
ATOM 972 C CA . ALA A 1 130 ? 7.925 -4.925 -0.060 1.00 89.38 130 ALA A CA 1
ATOM 973 C C . ALA A 1 130 ? 7.613 -4.456 -1.481 1.00 89.38 130 ALA A C 1
ATOM 975 O O . ALA A 1 130 ? 6.499 -4.010 -1.763 1.00 89.38 130 ALA A O 1
ATOM 976 N N . ILE A 1 131 ? 8.587 -4.591 -2.376 1.00 91.81 131 ILE A N 1
ATOM 977 C CA . ILE A 1 131 ? 8.403 -4.349 -3.808 1.00 91.81 131 ILE A CA 1
ATOM 978 C C . ILE A 1 131 ? 8.924 -5.516 -4.623 1.00 91.81 131 ILE A C 1
ATOM 980 O O . ILE A 1 131 ? 9.910 -6.156 -4.257 1.00 91.81 131 ILE A O 1
ATOM 984 N N . GLU A 1 132 ? 8.287 -5.744 -5.761 1.00 93.94 132 GLU A N 1
ATOM 985 C CA . GLU A 1 132 ? 8.798 -6.622 -6.801 1.00 93.94 132 GLU A CA 1
ATOM 986 C C . GLU A 1 132 ? 9.441 -5.769 -7.891 1.00 93.94 132 GLU A C 1
ATOM 988 O O . GLU A 1 132 ? 8.823 -4.839 -8.407 1.00 93.94 132 GLU A O 1
ATOM 993 N N . VAL A 1 133 ? 10.706 -6.053 -8.182 1.00 94.00 133 VAL A N 1
ATOM 994 C CA . VAL A 1 133 ? 11.476 -5.405 -9.237 1.00 94.00 133 VAL A CA 1
ATOM 995 C C . VAL A 1 133 ? 11.580 -6.374 -10.400 1.00 94.00 133 VAL A C 1
ATOM 997 O O . VAL A 1 133 ? 12.138 -7.464 -10.261 1.00 94.00 133 VAL A O 1
ATOM 1000 N N . GLU A 1 134 ? 11.077 -5.946 -11.549 1.00 93.69 134 GLU A N 1
ATOM 1001 C CA . GLU A 1 134 ? 11.151 -6.671 -12.810 1.00 93.69 134 GLU A CA 1
ATOM 1002 C C . GLU A 1 134 ? 12.141 -5.978 -13.743 1.00 93.69 134 GLU A C 1
ATOM 1004 O O . GLU A 1 134 ? 12.125 -4.755 -13.898 1.00 93.69 134 GLU A O 1
ATOM 1009 N N . ALA A 1 135 ? 12.996 -6.761 -14.390 1.00 92.88 135 ALA A N 1
ATOM 1010 C CA . ALA A 1 135 ? 13.981 -6.295 -15.349 1.00 92.88 135 ALA A CA 1
ATOM 1011 C C . ALA A 1 135 ? 13.835 -7.060 -16.662 1.00 92.88 135 ALA A C 1
ATOM 1013 O O . ALA A 1 135 ? 14.082 -8.259 -16.721 1.00 92.88 135 ALA A O 1
ATOM 1014 N N . THR A 1 136 ? 13.457 -6.360 -17.728 1.00 91.62 136 THR A N 1
ATOM 1015 C CA . THR A 1 136 ? 13.359 -6.918 -19.082 1.00 91.62 136 THR A CA 1
ATOM 1016 C C . THR A 1 136 ? 14.584 -6.526 -19.899 1.00 91.62 136 THR A C 1
ATOM 1018 O O . THR A 1 136 ? 14.908 -5.337 -20.014 1.00 91.62 136 THR A O 1
ATOM 1021 N N . LEU A 1 137 ? 15.256 -7.512 -20.495 1.00 89.94 137 LEU A N 1
ATOM 1022 C CA . LEU A 1 137 ? 16.415 -7.278 -21.356 1.00 89.94 137 LEU A CA 1
ATOM 1023 C C . LEU A 1 137 ? 15.962 -6.816 -22.748 1.00 89.94 137 LEU A C 1
ATOM 1025 O O . LEU A 1 137 ? 15.126 -7.453 -23.389 1.00 89.94 137 LEU A O 1
ATOM 1029 N N . VAL A 1 138 ? 16.524 -5.712 -23.245 1.00 86.56 138 VAL A N 1
ATOM 1030 C CA . VAL A 1 138 ? 16.239 -5.181 -24.584 1.00 86.56 138 VAL A CA 1
ATOM 1031 C C . VAL A 1 138 ? 17.514 -5.189 -25.416 1.00 86.56 138 VAL A C 1
ATOM 1033 O O . VAL A 1 138 ? 18.472 -4.483 -25.106 1.00 86.56 138 VAL A O 1
ATOM 1036 N N . GLY A 1 139 ? 17.506 -5.967 -26.501 1.00 80.25 139 GLY A N 1
ATOM 1037 C CA . GLY A 1 139 ? 18.620 -6.041 -27.452 1.00 80.25 139 GLY A CA 1
ATOM 1038 C C . GLY A 1 139 ? 19.736 -7.022 -27.076 1.00 80.25 139 GLY A C 1
ATOM 1039 O O . GLY A 1 139 ? 20.724 -7.085 -27.800 1.00 80.25 139 GLY A O 1
ATOM 1040 N N . PHE A 1 140 ? 19.583 -7.793 -25.992 1.00 85.25 140 PHE A N 1
ATOM 1041 C CA . PHE A 1 140 ? 20.505 -8.859 -25.581 1.00 85.25 140 PHE A CA 1
ATOM 1042 C C . PHE A 1 140 ? 19.810 -9.929 -24.730 1.00 85.25 140 PHE A C 1
ATOM 1044 O O . PHE A 1 140 ? 18.645 -9.792 -24.356 1.00 85.25 140 PHE A O 1
ATOM 1051 N N . THR A 1 141 ? 20.544 -10.997 -24.423 1.00 85.12 141 THR A N 1
ATOM 1052 C CA . THR A 1 141 ? 20.118 -12.094 -23.551 1.00 85.12 141 THR A CA 1
ATOM 1053 C C . THR A 1 141 ? 21.203 -12.336 -22.507 1.00 85.12 141 THR A C 1
ATOM 1055 O O . THR A 1 141 ? 22.387 -12.296 -22.833 1.00 85.12 141 THR A O 1
ATOM 1058 N N . ALA A 1 142 ? 20.803 -12.596 -21.266 1.00 86.06 142 ALA A N 1
ATOM 1059 C CA . ALA A 1 142 ? 21.688 -12.957 -20.166 1.00 86.06 142 ALA A CA 1
ATOM 1060 C C . ALA A 1 142 ? 21.132 -14.196 -19.455 1.00 86.06 142 ALA A C 1
ATOM 1062 O O . ALA A 1 142 ? 19.926 -14.436 -19.483 1.00 86.06 142 ALA A O 1
ATOM 1063 N N . SER A 1 143 ? 22.004 -14.987 -18.830 1.00 86.00 143 SER A N 1
ATOM 1064 C CA . SER A 1 143 ? 21.616 -16.148 -18.011 1.00 86.00 143 SER A CA 1
ATOM 1065 C C . SER A 1 143 ? 21.288 -15.777 -16.565 1.00 86.00 143 SER A C 1
ATOM 1067 O O . SER A 1 143 ? 20.606 -16.524 -15.871 1.00 86.00 143 SER A O 1
ATOM 1069 N N . ASN A 1 144 ? 21.804 -14.641 -16.102 1.00 89.44 144 ASN A N 1
ATOM 1070 C CA . ASN A 1 144 ? 21.667 -14.136 -14.747 1.00 89.44 144 ASN A CA 1
ATOM 1071 C C . ASN A 1 144 ? 21.507 -12.612 -14.764 1.00 89.44 144 ASN A C 1
ATOM 1073 O O . ASN A 1 144 ? 22.054 -11.920 -15.624 1.00 89.44 144 ASN A O 1
ATOM 1077 N N . ALA A 1 145 ? 20.773 -12.110 -13.778 1.00 92.94 145 ALA A N 1
ATOM 1078 C CA . ALA A 1 145 ? 20.681 -10.697 -13.457 1.00 92.94 145 ALA A CA 1
ATOM 1079 C C . ALA A 1 145 ? 20.767 -10.534 -11.939 1.00 92.94 145 ALA A C 1
ATOM 1081 O O . ALA A 1 145 ? 20.323 -11.403 -11.181 1.00 92.94 145 ALA A O 1
ATOM 1082 N N . GLU A 1 146 ? 21.338 -9.422 -11.501 1.00 95.06 146 GLU A N 1
ATOM 1083 C CA . GLU A 1 146 ? 21.487 -9.078 -10.093 1.00 95.06 146 GLU A CA 1
ATOM 1084 C C . GLU A 1 146 ? 20.794 -7.744 -9.819 1.00 95.06 146 GLU A C 1
ATOM 1086 O O . GLU A 1 146 ? 21.004 -6.752 -10.518 1.00 95.06 146 GLU A O 1
ATOM 1091 N N . LEU A 1 147 ? 19.963 -7.724 -8.781 1.00 94.38 147 LEU A N 1
ATOM 1092 C CA . LEU A 1 147 ? 19.428 -6.510 -8.192 1.00 94.38 147 LEU A CA 1
ATOM 1093 C C . LEU A 1 147 ? 20.452 -5.995 -7.185 1.00 94.38 147 LEU A C 1
ATOM 1095 O O . LEU A 1 147 ? 20.746 -6.665 -6.195 1.00 94.38 147 LEU A O 1
ATOM 1099 N N . VAL A 1 148 ? 20.980 -4.803 -7.421 1.00 95.00 148 VAL A N 1
ATOM 1100 C CA . VAL A 1 148 ? 21.959 -4.176 -6.540 1.00 95.00 148 VAL A CA 1
ATOM 1101 C C . VAL A 1 148 ? 21.295 -2.998 -5.844 1.00 95.00 148 VAL A C 1
ATOM 1103 O O . VAL A 1 148 ? 20.754 -2.115 -6.506 1.00 95.00 148 VAL A O 1
ATOM 1106 N N . PHE A 1 149 ? 21.297 -2.982 -4.513 1.00 93.88 149 PHE A N 1
ATOM 1107 C CA . PHE A 1 149 ? 20.610 -1.958 -3.724 1.00 93.88 149 PHE A CA 1
ATOM 1108 C C . PHE A 1 149 ? 21.440 -1.485 -2.528 1.00 93.88 149 PHE A C 1
ATOM 1110 O O . PHE A 1 149 ? 22.328 -2.189 -2.049 1.00 93.88 149 PHE A O 1
ATOM 1117 N N . ARG A 1 150 ? 21.161 -0.271 -2.050 1.00 93.12 150 ARG A N 1
ATOM 1118 C CA . ARG A 1 150 ? 21.740 0.308 -0.833 1.00 93.12 150 ARG A CA 1
ATOM 1119 C C . ARG A 1 150 ? 20.674 1.070 -0.051 1.00 93.12 150 ARG A C 1
ATOM 1121 O O . ARG A 1 150 ? 19.982 1.918 -0.614 1.00 93.12 150 ARG A O 1
ATOM 1128 N N . SER A 1 151 ? 20.548 0.779 1.241 1.00 85.62 151 SER A N 1
ATOM 1129 C CA . SER A 1 151 ? 19.561 1.423 2.128 1.00 85.62 151 SER A CA 1
ATOM 1130 C C . SER A 1 151 ? 20.060 2.735 2.744 1.00 85.62 151 SER A C 1
ATOM 1132 O O . SER A 1 151 ? 19.265 3.517 3.250 1.00 85.62 151 SER A O 1
ATOM 1134 N N . ASP A 1 152 ? 21.371 2.980 2.693 1.00 80.06 152 ASP A N 1
ATOM 1135 C CA . ASP A 1 152 ? 22.010 4.242 3.064 1.00 80.06 152 ASP A CA 1
ATOM 1136 C C . ASP A 1 152 ? 22.877 4.692 1.883 1.00 80.06 152 ASP A C 1
ATOM 1138 O O . ASP A 1 152 ? 23.636 3.904 1.316 1.00 80.06 152 ASP A O 1
ATOM 1142 N N . SER A 1 153 ? 22.782 5.965 1.506 1.00 72.12 153 SER A N 1
ATOM 1143 C CA . SER A 1 153 ? 23.619 6.578 0.468 1.00 72.12 153 SER A CA 1
ATOM 1144 C C . SER A 1 153 ? 25.129 6.475 0.746 1.00 72.12 153 SER A C 1
ATOM 1146 O O . SER A 1 153 ? 25.923 6.543 -0.194 1.00 72.12 153 SER A O 1
ATOM 1148 N N . SER A 1 154 ? 25.517 6.282 2.012 1.00 72.31 154 SER A N 1
ATOM 1149 C CA . SER A 1 154 ? 26.896 6.038 2.459 1.00 72.31 154 SER A CA 1
ATOM 1150 C C . SER A 1 154 ? 27.231 4.556 2.692 1.00 72.31 154 SER A C 1
ATOM 1152 O O . SER A 1 154 ? 28.385 4.227 2.958 1.00 72.31 154 SER A O 1
ATOM 1154 N N . GLY A 1 155 ? 26.239 3.668 2.584 1.00 80.06 155 GLY A N 1
ATOM 1155 C CA . GLY A 1 155 ? 26.387 2.235 2.813 1.00 80.06 155 GLY A CA 1
ATOM 1156 C C . GLY A 1 155 ? 26.985 1.479 1.626 1.00 80.06 155 GLY A C 1
ATOM 1157 O O . GLY A 1 155 ? 27.065 1.981 0.501 1.00 80.06 155 GLY A O 1
ATOM 1158 N N . GLU A 1 156 ? 27.383 0.234 1.883 1.00 89.19 156 GLU A N 1
ATOM 1159 C CA . GLU A 1 156 ? 27.833 -0.690 0.843 1.00 89.19 156 GLU A CA 1
ATOM 1160 C C . GLU A 1 156 ? 26.660 -1.182 -0.015 1.00 89.19 156 GLU A C 1
ATOM 1162 O O . GLU A 1 156 ? 25.542 -1.381 0.465 1.00 89.19 156 GLU A O 1
ATOM 1167 N N . TRP A 1 157 ? 26.930 -1.399 -1.302 1.00 92.62 157 TRP A N 1
ATOM 1168 C CA . TRP A 1 157 ? 25.965 -1.990 -2.223 1.00 92.62 157 TRP A CA 1
ATOM 1169 C C . TRP A 1 157 ? 25.797 -3.481 -1.939 1.00 92.62 157 TRP A C 1
ATOM 1171 O O . TRP A 1 157 ? 26.757 -4.250 -1.987 1.00 92.62 157 TRP A O 1
ATOM 1181 N N . GLN A 1 158 ? 24.559 -3.895 -1.700 1.00 92.69 158 GLN A N 1
ATOM 1182 C CA . GLN A 1 158 ? 24.178 -5.287 -1.514 1.00 92.69 158 GLN A CA 1
ATOM 1183 C C . GLN A 1 158 ? 23.651 -5.852 -2.830 1.00 92.69 158 GLN A C 1
ATOM 1185 O O . GLN A 1 158 ? 22.914 -5.179 -3.549 1.00 92.69 158 GLN A O 1
ATOM 1190 N N . ARG A 1 159 ? 24.039 -7.088 -3.155 1.00 94.06 159 ARG A N 1
ATOM 1191 C CA . ARG A 1 159 ? 23.668 -7.763 -4.406 1.00 94.06 159 ARG A CA 1
ATOM 1192 C C . ARG A 1 159 ? 22.702 -8.896 -4.092 1.00 94.06 159 ARG A C 1
ATOM 1194 O O . ARG A 1 159 ? 22.978 -9.726 -3.227 1.00 94.06 159 ARG A O 1
ATOM 1201 N N . LEU A 1 160 ? 21.583 -8.929 -4.801 1.00 93.94 160 LEU A N 1
ATOM 1202 C CA . LEU A 1 160 ? 20.541 -9.936 -4.671 1.00 93.94 160 LEU A CA 1
ATOM 1203 C C . LEU A 1 160 ? 20.307 -10.583 -6.043 1.00 93.94 160 LEU A C 1
ATOM 1205 O O . LEU A 1 160 ? 19.949 -9.876 -6.987 1.00 93.94 160 LEU A O 1
ATOM 1209 N N . PRO A 1 161 ? 20.493 -11.905 -6.197 1.00 94.75 161 PRO A N 1
ATOM 1210 C CA . PRO A 1 161 ? 20.238 -12.566 -7.470 1.00 94.75 161 PRO A CA 1
ATOM 1211 C C . PRO A 1 161 ? 18.755 -12.460 -7.845 1.00 94.75 161 PRO A C 1
ATOM 1213 O O . PRO A 1 161 ? 17.871 -12.564 -6.990 1.00 94.75 161 PRO A O 1
ATOM 1216 N N . MET A 1 162 ? 18.481 -12.253 -9.130 1.00 94.69 162 MET A N 1
ATOM 1217 C CA . MET A 1 162 ? 17.125 -12.243 -9.667 1.00 94.69 162 MET A CA 1
ATOM 1218 C C . MET A 1 162 ? 16.770 -13.612 -10.252 1.00 94.69 162 MET A C 1
ATOM 1220 O O . MET A 1 162 ? 17.598 -14.270 -10.883 1.00 94.69 162 MET A O 1
ATOM 1224 N N . ALA A 1 163 ? 15.523 -14.038 -10.062 1.00 93.12 163 ALA A N 1
ATOM 1225 C CA . ALA A 1 163 ? 15.006 -15.258 -10.664 1.00 93.12 163 ALA A CA 1
ATOM 1226 C C . ALA A 1 163 ? 14.584 -14.985 -12.119 1.00 93.12 163 ALA A C 1
ATOM 1228 O O . ALA A 1 163 ? 13.945 -13.958 -12.365 1.00 93.12 163 ALA A O 1
ATOM 1229 N N . PRO A 1 164 ? 14.902 -15.874 -13.077 1.00 91.00 164 PRO A N 1
ATOM 1230 C CA . PRO A 1 164 ? 14.387 -15.756 -14.434 1.00 91.00 164 PRO A CA 1
ATOM 1231 C C . PRO A 1 164 ? 12.867 -15.926 -14.426 1.00 91.00 164 PRO A C 1
ATOM 1233 O O . PRO A 1 164 ? 12.322 -16.769 -13.705 1.00 91.00 164 PRO A O 1
ATOM 1236 N N . ASP A 1 165 ? 12.187 -15.111 -15.218 1.00 84.94 165 ASP A N 1
ATOM 1237 C CA . ASP A 1 165 ? 10.760 -15.254 -15.459 1.00 84.94 165 ASP A CA 1
ATOM 1238 C C . ASP A 1 165 ? 10.515 -16.355 -16.504 1.00 84.94 165 ASP A C 1
ATOM 1240 O O . ASP A 1 165 ? 11.283 -16.508 -17.453 1.00 84.94 165 ASP A O 1
ATOM 1244 N N . SER A 1 166 ? 9.478 -17.174 -16.318 1.00 74.00 166 SER A N 1
ATOM 1245 C CA . SER A 1 166 ? 9.236 -18.344 -17.179 1.00 74.00 166 SER A CA 1
ATOM 1246 C C . SER A 1 166 ? 8.721 -17.972 -18.568 1.00 74.00 166 SER A C 1
ATOM 1248 O O . SER A 1 166 ? 8.917 -18.733 -19.515 1.00 74.00 166 SER A O 1
ATOM 1250 N N . ASP A 1 167 ? 8.088 -16.802 -18.685 1.00 65.69 167 ASP A N 1
ATOM 1251 C CA . ASP A 1 167 ? 7.305 -16.407 -19.858 1.00 65.69 167 ASP A CA 1
ATOM 1252 C C . ASP A 1 167 ? 7.970 -15.282 -20.672 1.00 65.69 167 ASP A C 1
ATOM 1254 O O . ASP A 1 167 ? 7.497 -14.924 -21.754 1.00 65.69 167 ASP A O 1
ATOM 1258 N N . SER A 1 168 ? 9.084 -14.722 -20.189 1.00 64.38 168 SER A N 1
ATOM 1259 C CA . SER A 1 168 ? 9.754 -13.575 -20.802 1.00 64.38 168 SER A CA 1
ATOM 1260 C C . SER A 1 168 ? 11.281 -13.671 -20.707 1.00 64.38 168 SER A C 1
ATOM 1262 O O . SER A 1 168 ? 11.831 -14.381 -19.873 1.00 64.38 168 SER A O 1
ATOM 1264 N N . ALA A 1 169 ? 12.003 -12.910 -21.542 1.00 76.12 169 ALA A N 1
ATOM 1265 C CA . ALA A 1 169 ? 13.442 -12.656 -21.361 1.00 76.12 169 ALA A CA 1
ATOM 1266 C C . ALA A 1 169 ? 13.693 -11.671 -20.194 1.00 76.12 169 ALA A C 1
ATOM 1268 O O . ALA A 1 169 ? 14.485 -10.729 -20.306 1.00 76.12 169 ALA A O 1
ATOM 1269 N N . GLY A 1 170 ? 12.929 -11.840 -19.116 1.00 86.31 170 GLY A N 1
ATOM 1270 C CA . GLY A 1 170 ? 12.874 -10.976 -17.955 1.00 86.31 170 GLY A CA 1
ATOM 1271 C C . GLY A 1 170 ? 13.362 -11.683 -16.699 1.00 86.31 170 GLY A C 1
ATOM 1272 O O . GLY A 1 170 ? 13.401 -12.908 -16.605 1.00 86.31 170 GLY A O 1
ATOM 1273 N N . PHE A 1 171 ? 13.750 -10.879 -15.722 1.00 92.62 171 PHE A N 1
ATOM 1274 C CA . PHE A 1 171 ? 14.181 -11.311 -14.404 1.00 92.62 171 PHE A CA 1
ATOM 1275 C C . PHE A 1 171 ? 13.353 -10.590 -13.352 1.00 92.62 171 PHE A C 1
ATOM 1277 O O . PHE A 1 171 ? 13.051 -9.408 -13.511 1.00 92.62 171 PHE A O 1
ATOM 1284 N N . ARG A 1 172 ? 13.031 -11.269 -12.252 1.00 93.62 172 ARG A N 1
ATOM 1285 C CA . ARG A 1 172 ? 12.308 -10.682 -11.121 1.00 93.62 172 ARG A CA 1
ATOM 1286 C C . ARG A 1 172 ? 13.021 -10.925 -9.803 1.00 93.62 172 ARG A C 1
ATOM 1288 O O . ARG A 1 172 ? 13.619 -11.978 -9.582 1.00 93.62 172 ARG A O 1
ATOM 1295 N N . SER A 1 173 ? 12.945 -9.952 -8.908 1.00 94.12 173 SER A N 1
ATOM 1296 C CA . SER A 1 173 ? 13.408 -10.095 -7.531 1.00 94.12 173 SER A CA 1
ATOM 1297 C C . SER A 1 173 ? 12.563 -9.250 -6.596 1.00 94.12 173 SER A C 1
ATOM 1299 O O . SER A 1 173 ? 12.035 -8.215 -6.997 1.00 94.12 173 SER A O 1
ATOM 1301 N N . ARG A 1 174 ? 12.411 -9.698 -5.350 1.00 93.12 174 ARG A N 1
ATOM 1302 C CA . ARG A 1 174 ? 11.573 -9.025 -4.359 1.00 93.12 174 ARG A CA 1
ATOM 1303 C C . ARG A 1 174 ? 12.429 -8.493 -3.223 1.00 93.12 174 ARG A C 1
ATOM 1305 O O . ARG A 1 174 ? 13.174 -9.248 -2.603 1.00 93.12 174 ARG A O 1
ATOM 1312 N N . LEU A 1 175 ? 12.286 -7.202 -2.948 1.00 90.88 175 LEU A N 1
ATOM 1313 C CA . LEU A 1 175 ? 12.936 -6.527 -1.834 1.00 90.88 175 LEU A CA 1
ATOM 1314 C C . LEU A 1 175 ? 11.913 -6.317 -0.715 1.00 90.88 175 LEU A C 1
ATOM 1316 O O . LEU A 1 175 ? 10.834 -5.781 -0.964 1.00 90.88 175 LEU A O 1
ATOM 1320 N N . PHE A 1 176 ? 12.246 -6.754 0.497 1.00 90.06 176 PHE A N 1
ATOM 1321 C CA . PHE A 1 176 ? 11.383 -6.691 1.680 1.00 90.06 176 PHE A CA 1
ATOM 1322 C C . PHE A 1 176 ? 11.949 -5.728 2.726 1.00 90.06 176 PHE A C 1
ATOM 1324 O O . PHE A 1 176 ? 13.123 -5.370 2.660 1.00 90.06 176 PHE A O 1
ATOM 1331 N N . ASP A 1 177 ? 11.117 -5.365 3.706 1.00 85.75 177 ASP A N 1
ATOM 1332 C CA . ASP A 1 177 ? 11.497 -4.584 4.889 1.00 85.75 177 ASP A CA 1
ATOM 1333 C C . ASP A 1 177 ? 12.181 -3.246 4.552 1.00 85.75 177 ASP A C 1
ATOM 1335 O O . ASP A 1 177 ? 13.257 -2.894 5.038 1.00 85.75 177 ASP A O 1
ATOM 1339 N N . ILE A 1 178 ? 11.552 -2.473 3.663 1.00 87.31 178 ILE A N 1
ATOM 1340 C CA . ILE A 1 178 ? 12.089 -1.178 3.233 1.00 87.31 178 ILE A CA 1
ATOM 1341 C C . ILE A 1 178 ? 11.770 -0.130 4.308 1.00 87.31 178 ILE A C 1
ATOM 1343 O O . ILE A 1 178 ? 10.690 0.466 4.339 1.00 87.31 178 ILE A O 1
ATOM 1347 N N . VAL A 1 179 ? 12.714 0.083 5.228 1.00 83.62 179 VAL A N 1
ATOM 1348 C CA . VAL A 1 179 ? 12.557 1.016 6.361 1.00 83.62 179 VAL A CA 1
ATOM 1349 C C . VAL A 1 179 ? 13.026 2.436 6.028 1.00 83.62 179 VAL A C 1
ATOM 1351 O O . VAL A 1 179 ? 12.505 3.403 6.585 1.00 83.62 179 VAL A O 1
ATOM 1354 N N . GLN A 1 180 ? 14.000 2.578 5.128 1.00 86.88 180 GLN A N 1
ATOM 1355 C CA . GLN A 1 180 ? 14.627 3.856 4.773 1.00 86.88 180 GLN A CA 1
ATOM 1356 C C . GLN A 1 180 ? 14.701 4.045 3.255 1.00 86.88 180 GLN A C 1
ATOM 1358 O O . GLN A 1 180 ? 14.479 3.111 2.479 1.00 86.88 180 GLN A O 1
ATOM 1363 N N . ARG A 1 181 ? 15.007 5.277 2.825 1.00 89.81 181 ARG A N 1
ATOM 1364 C CA . ARG A 1 181 ? 15.212 5.609 1.411 1.00 89.81 181 ARG A CA 1
ATOM 1365 C C . ARG A 1 181 ? 16.294 4.699 0.831 1.00 89.81 181 ARG A C 1
ATOM 1367 O O . ARG A 1 181 ? 17.442 4.784 1.241 1.00 89.81 181 ARG A O 1
ATOM 1374 N N . THR A 1 182 ? 15.919 3.879 -0.141 1.00 91.12 182 THR A N 1
ATOM 1375 C CA . THR A 1 182 ? 16.800 2.858 -0.718 1.00 91.12 182 THR A CA 1
ATOM 1376 C C . THR A 1 182 ? 17.038 3.171 -2.188 1.00 91.12 182 THR A C 1
ATOM 1378 O O . THR A 1 182 ? 16.096 3.455 -2.924 1.00 91.12 182 THR A O 1
ATOM 1381 N N . GLU A 1 183 ? 18.287 3.136 -2.631 1.00 94.12 183 GLU A N 1
ATOM 1382 C CA . GLU A 1 183 ? 18.637 3.264 -4.045 1.00 94.12 183 GLU A CA 1
ATOM 1383 C C . GLU A 1 183 ? 18.941 1.891 -4.621 1.00 94.12 183 GLU A C 1
ATOM 1385 O O . GLU A 1 183 ? 19.552 1.063 -3.947 1.00 94.12 183 GLU A O 1
ATOM 1390 N N . TYR A 1 184 ? 18.522 1.640 -5.857 1.00 94.62 184 TYR A N 1
ATOM 1391 C CA . TYR A 1 184 ? 18.749 0.357 -6.506 1.00 94.62 184 TYR A CA 1
ATOM 1392 C C . TYR A 1 184 ? 18.945 0.494 -8.011 1.00 94.62 184 TYR A C 1
ATOM 1394 O O . TYR A 1 184 ? 18.476 1.440 -8.640 1.00 94.62 184 TYR A O 1
ATOM 1402 N N . TYR A 1 185 ? 19.630 -0.475 -8.595 1.00 95.00 185 TYR A N 1
ATOM 1403 C CA . TYR A 1 185 ? 19.728 -0.674 -10.033 1.00 95.00 185 TYR A CA 1
ATOM 1404 C C . TYR A 1 185 ? 19.801 -2.171 -10.322 1.00 95.00 185 TYR A C 1
ATOM 1406 O O . TYR A 1 185 ? 20.029 -2.985 -9.427 1.00 95.00 185 TYR A O 1
ATOM 1414 N N . VAL A 1 186 ? 19.596 -2.536 -11.580 1.00 95.00 186 VAL A N 1
ATOM 1415 C CA . VAL A 1 186 ? 19.745 -3.914 -12.041 1.00 95.00 186 VAL A CA 1
ATOM 1416 C C . VAL A 1 186 ? 20.949 -4.002 -12.962 1.00 95.00 186 VAL A C 1
ATOM 1418 O O . VAL A 1 186 ? 21.165 -3.126 -13.803 1.00 95.00 186 VAL A O 1
ATOM 1421 N N . GLU A 1 187 ? 21.729 -5.062 -12.796 1.00 94.31 187 GLU A N 1
ATOM 1422 C CA . GLU A 1 187 ? 22.886 -5.380 -13.620 1.00 94.31 187 GLU A CA 1
ATOM 1423 C C . GLU A 1 187 ? 22.695 -6.756 -14.268 1.00 94.31 187 GLU A C 1
ATOM 1425 O O . GLU A 1 187 ? 22.361 -7.733 -13.594 1.00 94.31 187 GLU A O 1
ATOM 1430 N N . ALA A 1 188 ? 22.891 -6.841 -15.584 1.00 92.12 188 ALA A N 1
ATOM 1431 C CA . ALA A 1 188 ? 22.866 -8.103 -16.320 1.00 92.12 188 ALA A CA 1
ATOM 1432 C C . ALA A 1 188 ? 23.875 -8.062 -17.471 1.00 92.12 188 ALA A C 1
ATOM 1434 O O . ALA A 1 188 ? 23.851 -7.129 -18.270 1.00 92.12 188 ALA A O 1
ATOM 1435 N N . ALA A 1 189 ? 24.736 -9.082 -17.571 1.00 86.81 189 ALA A N 1
ATOM 1436 C CA . ALA A 1 189 ? 25.751 -9.214 -18.626 1.00 86.81 189 ALA A CA 1
ATOM 1437 C C . ALA A 1 189 ? 26.543 -7.912 -18.902 1.00 86.81 189 ALA A C 1
ATOM 1439 O O . ALA A 1 189 ? 26.642 -7.480 -20.047 1.00 86.81 189 ALA A O 1
ATOM 1440 N N . GLU A 1 190 ? 27.066 -7.277 -17.842 1.00 83.81 190 GLU A N 1
ATOM 1441 C CA . GLU A 1 190 ? 27.830 -6.009 -17.878 1.00 83.81 190 GLU A CA 1
ATOM 1442 C C . GLU A 1 190 ? 27.029 -4.765 -18.320 1.00 83.81 190 GLU A C 1
ATOM 1444 O O . GLU A 1 190 ? 27.584 -3.675 -18.464 1.00 83.81 190 GLU A O 1
ATOM 1449 N N . VAL A 1 191 ? 25.709 -4.888 -18.496 1.00 88.56 191 VAL A N 1
ATOM 1450 C CA . VAL A 1 191 ? 24.810 -3.761 -18.763 1.00 88.56 191 VAL A CA 1
ATOM 1451 C C . VAL A 1 191 ? 24.114 -3.356 -17.466 1.00 88.56 191 VAL A C 1
ATOM 1453 O O . VAL A 1 191 ? 23.455 -4.167 -16.814 1.00 88.56 191 VAL A O 1
ATOM 1456 N N . GLN A 1 192 ? 24.239 -2.078 -17.109 1.00 92.44 192 GLN A N 1
ATOM 1457 C CA . GLN A 1 192 ? 23.634 -1.494 -15.914 1.00 92.44 192 GLN A CA 1
ATOM 1458 C C . GLN A 1 192 ? 22.391 -0.669 -16.276 1.00 92.44 192 GLN A C 1
ATOM 1460 O O . GLN A 1 192 ? 22.396 0.100 -17.241 1.00 92.44 192 GLN A O 1
ATOM 1465 N N . SER A 1 193 ? 21.321 -0.797 -15.491 1.00 93.31 193 SER A N 1
ATOM 1466 C CA . SER A 1 193 ? 20.176 0.113 -15.571 1.00 93.31 193 SER A CA 1
ATOM 1467 C C . SER A 1 193 ? 20.497 1.485 -14.955 1.00 93.31 193 SER A C 1
ATOM 1469 O O . SER A 1 193 ? 21.444 1.615 -14.178 1.00 93.31 193 SER A O 1
ATOM 1471 N N . PRO A 1 194 ? 19.671 2.519 -15.204 1.00 93.25 194 PRO A N 1
ATOM 1472 C CA . PRO A 1 194 ? 19.678 3.721 -14.375 1.00 93.25 194 PRO A CA 1
ATOM 1473 C C . PRO A 1 194 ? 19.483 3.379 -12.892 1.00 93.25 194 PRO A C 1
ATOM 1475 O O . PRO A 1 194 ? 18.860 2.367 -12.562 1.00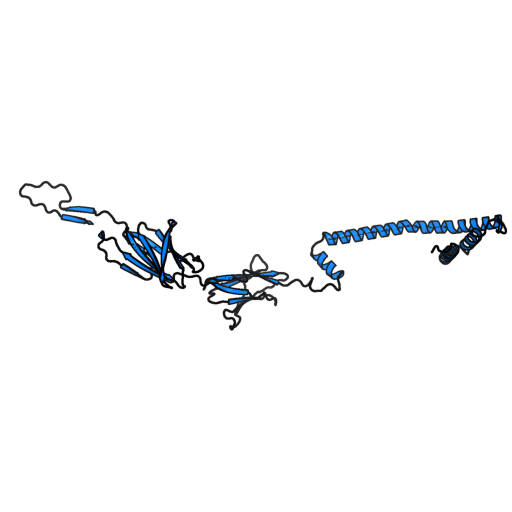 93.25 194 PRO A O 1
ATOM 1478 N N . VAL A 1 195 ? 19.996 4.239 -12.009 1.00 93.75 195 VAL A N 1
ATOM 1479 C CA . VAL A 1 195 ? 19.743 4.137 -10.568 1.00 93.75 195 VAL A CA 1
ATOM 1480 C C . VAL A 1 195 ? 18.357 4.692 -10.273 1.00 93.75 195 VAL A C 1
ATOM 1482 O O . VAL A 1 195 ? 18.036 5.831 -10.619 1.00 93.75 195 VAL A O 1
ATOM 1485 N N . PHE A 1 196 ? 17.547 3.880 -9.615 1.00 93.62 196 PHE A N 1
ATOM 1486 C CA . PHE A 1 196 ? 16.215 4.218 -9.157 1.00 93.62 196 PHE A CA 1
ATOM 1487 C C . PHE A 1 196 ? 16.216 4.440 -7.650 1.00 93.62 196 PHE A C 1
ATOM 1489 O O . PHE A 1 196 ? 17.035 3.895 -6.910 1.00 93.62 196 PHE A O 1
ATOM 1496 N N . THR A 1 197 ? 15.286 5.263 -7.184 1.00 92.25 197 THR A N 1
ATOM 1497 C CA . THR A 1 197 ? 15.110 5.564 -5.767 1.00 92.25 197 THR A CA 1
ATOM 1498 C C . THR A 1 197 ? 13.754 5.070 -5.283 1.00 92.25 197 THR A C 1
ATOM 1500 O O . THR A 1 197 ? 12.711 5.417 -5.837 1.00 92.25 197 THR A O 1
ATOM 1503 N N . LEU A 1 198 ? 13.787 4.336 -4.178 1.00 90.69 198 LEU A N 1
ATOM 1504 C CA . LEU A 1 198 ? 12.642 3.980 -3.358 1.00 90.69 198 LEU A CA 1
ATOM 1505 C C . LEU A 1 198 ? 12.503 4.995 -2.232 1.00 90.69 198 LEU A C 1
ATOM 1507 O O . LEU A 1 198 ? 13.394 5.150 -1.392 1.00 90.69 198 LEU A O 1
ATOM 1511 N N . VAL A 1 199 ? 11.378 5.703 -2.223 1.00 88.50 199 VAL A N 1
ATOM 1512 C CA . VAL A 1 199 ? 11.056 6.662 -1.165 1.00 88.50 199 VAL A CA 1
ATOM 1513 C C . VAL A 1 199 ? 10.084 6.010 -0.201 1.00 88.50 199 VAL A C 1
ATOM 1515 O O . VAL A 1 199 ? 8.988 5.614 -0.591 1.00 88.50 199 VAL A O 1
ATOM 1518 N N . VAL A 1 200 ? 10.454 5.929 1.069 1.00 84.06 200 VAL A N 1
ATOM 1519 C CA . VAL A 1 200 ? 9.541 5.410 2.084 1.00 84.06 200 VAL A CA 1
ATOM 1520 C C . VAL A 1 200 ? 8.479 6.462 2.380 1.00 84.06 200 VAL A C 1
ATOM 1522 O O . VAL A 1 200 ? 8.803 7.547 2.862 1.00 84.06 200 VAL A O 1
ATOM 1525 N N . ASN A 1 201 ? 7.222 6.148 2.068 1.00 76.94 201 ASN A N 1
ATOM 1526 C CA . ASN A 1 201 ? 6.091 6.924 2.549 1.00 76.94 201 ASN A CA 1
ATOM 1527 C C . ASN A 1 201 ? 5.696 6.389 3.918 1.00 76.94 201 ASN A C 1
ATOM 1529 O O . ASN A 1 201 ? 5.284 5.238 4.070 1.00 76.94 201 ASN A O 1
ATOM 1533 N N . ASP A 1 202 ? 5.833 7.236 4.921 1.00 71.81 202 ASP A N 1
ATOM 1534 C CA . ASP A 1 202 ? 5.435 6.913 6.278 1.00 71.81 202 ASP A CA 1
ATOM 1535 C C . ASP A 1 202 ? 3.978 7.354 6.437 1.00 71.81 202 ASP A C 1
ATOM 1537 O O . ASP A 1 202 ? 3.680 8.454 6.906 1.00 71.81 202 ASP A O 1
ATOM 1541 N N . LEU A 1 203 ? 3.063 6.522 5.933 1.00 80.25 203 LEU A N 1
ATOM 1542 C CA . LEU A 1 203 ? 1.636 6.742 6.129 1.00 80.25 203 LEU A CA 1
ATOM 1543 C C . LEU A 1 203 ? 1.335 6.663 7.634 1.00 80.25 203 LEU A C 1
ATOM 1545 O O . LEU A 1 203 ? 1.858 5.775 8.314 1.00 80.25 203 LEU A O 1
ATOM 1549 N N . PRO A 1 204 ? 0.516 7.576 8.186 1.00 83.81 204 PRO A N 1
ATOM 1550 C CA . PRO A 1 204 ? 0.098 7.462 9.573 1.00 83.81 204 PRO A CA 1
ATOM 1551 C C . PRO A 1 204 ? -0.643 6.139 9.768 1.00 83.81 204 PRO A C 1
ATOM 1553 O O . PRO A 1 204 ? -1.528 5.791 8.990 1.00 83.81 204 PRO A O 1
ATOM 1556 N N . ALA A 1 205 ? -0.280 5.420 10.824 1.00 86.50 205 ALA A N 1
ATOM 1557 C CA . ALA A 1 205 ? -0.896 4.157 11.200 1.00 86.50 205 ALA A CA 1
ATOM 1558 C C . ALA A 1 205 ? -1.379 4.222 12.649 1.00 86.50 205 ALA A C 1
ATOM 1560 O O . ALA A 1 205 ? -0.820 4.953 13.476 1.00 86.50 205 ALA A O 1
ATOM 1561 N N . VAL A 1 206 ? -2.412 3.441 12.964 1.00 88.75 206 VAL A N 1
ATOM 1562 C CA . VAL A 1 206 ? -2.874 3.254 14.342 1.00 88.75 206 VAL A CA 1
ATOM 1563 C C . VAL A 1 206 ? -1.925 2.288 15.041 1.00 88.75 206 VAL A C 1
ATOM 1565 O O . VAL A 1 206 ? -1.788 1.137 14.644 1.00 88.75 206 VAL A O 1
ATOM 1568 N N . SER A 1 207 ? -1.247 2.776 16.075 1.00 87.56 207 SER A N 1
ATOM 1569 C CA . SER A 1 207 ? -0.310 1.993 16.885 1.00 87.56 207 SER A CA 1
ATOM 1570 C C . SER A 1 207 ? -1.002 1.234 18.015 1.00 87.56 207 SER A C 1
ATOM 1572 O O . SER A 1 207 ? -0.621 0.109 18.314 1.00 87.56 207 SER A O 1
ATOM 1574 N N . ARG A 1 208 ? -1.990 1.862 18.668 1.00 89.88 208 ARG A N 1
ATOM 1575 C CA . ARG A 1 208 ? -2.738 1.315 19.809 1.00 89.88 208 ARG A CA 1
ATOM 1576 C C . ARG A 1 208 ? -4.130 1.911 19.851 1.00 89.88 208 ARG A C 1
ATOM 1578 O O . ARG A 1 208 ? -4.308 3.070 19.473 1.00 89.88 208 ARG A O 1
ATOM 1585 N N . VAL A 1 209 ? -5.076 1.151 20.382 1.00 93.31 209 VAL A N 1
ATOM 1586 C CA . VAL A 1 209 ? -6.441 1.606 20.640 1.00 93.31 209 VAL A CA 1
ATOM 1587 C C . VAL A 1 209 ? -6.771 1.337 22.100 1.00 93.31 209 VAL A C 1
ATOM 1589 O O . VAL A 1 209 ? -6.579 0.222 22.577 1.00 93.31 209 VAL A O 1
ATOM 1592 N N . SER A 1 210 ? -7.246 2.361 22.802 1.00 94.12 210 SER A N 1
ATOM 1593 C CA . SER A 1 210 ? -7.879 2.225 24.110 1.00 94.12 210 SER A CA 1
ATOM 1594 C C . SER A 1 210 ? -9.348 2.620 24.034 1.00 94.12 210 SER A C 1
ATOM 1596 O O . SER A 1 210 ? -9.767 3.395 23.168 1.00 94.12 210 SER A O 1
ATOM 1598 N N . LEU A 1 211 ? -10.142 2.026 24.914 1.00 94.88 211 LEU A N 1
ATOM 1599 C CA . LEU A 1 211 ? -11.591 2.122 24.915 1.00 94.88 211 LEU A CA 1
ATOM 1600 C C . LEU A 1 211 ? -12.063 2.529 26.305 1.00 94.88 211 LEU A C 1
ATOM 1602 O O . LEU A 1 211 ? -11.701 1.901 27.296 1.00 94.88 211 LEU A O 1
ATOM 1606 N N . ASP A 1 212 ? -12.923 3.537 26.371 1.00 94.69 212 ASP A N 1
ATOM 1607 C CA . ASP A 1 212 ? -13.638 3.900 27.590 1.00 94.69 212 ASP A CA 1
ATOM 1608 C C . ASP A 1 212 ? -15.110 3.542 27.434 1.00 94.69 212 ASP A C 1
ATOM 1610 O O . ASP A 1 212 ? -15.839 4.143 26.635 1.00 94.69 212 ASP A O 1
ATOM 1614 N N . LEU A 1 213 ? -15.543 2.558 28.212 1.00 94.06 213 LEU A N 1
ATOM 1615 C CA . LEU A 1 213 ? -16.898 2.038 28.228 1.00 94.06 213 LEU A CA 1
ATOM 1616 C C . LEU A 1 213 ? -17.698 2.738 29.322 1.00 94.06 213 LEU A C 1
ATOM 1618 O O . LEU A 1 213 ? -17.380 2.661 30.510 1.00 94.06 213 LEU A O 1
ATOM 1622 N N . ARG A 1 214 ? -18.781 3.409 28.927 1.00 95.31 214 ARG A N 1
ATOM 1623 C CA . ARG A 1 214 ? -19.802 3.902 29.855 1.00 95.31 214 ARG A CA 1
ATOM 1624 C C . ARG A 1 214 ? -21.086 3.119 29.665 1.00 95.31 214 ARG A C 1
ATOM 1626 O O . ARG A 1 214 ? -21.826 3.355 28.704 1.00 95.31 214 ARG A O 1
ATOM 1633 N N . PHE A 1 215 ? -21.322 2.191 30.587 1.00 92.19 215 PHE A N 1
ATOM 1634 C CA . PHE A 1 215 ? -22.516 1.359 30.592 1.00 92.19 215 PHE A CA 1
ATOM 1635 C C . PHE A 1 215 ? -23.778 2.186 30.876 1.00 92.19 215 PHE A C 1
ATOM 1637 O O . PHE A 1 215 ? -23.708 3.240 31.521 1.00 92.19 215 PHE A O 1
ATOM 1644 N N . PRO A 1 216 ? -24.948 1.730 30.401 1.00 90.25 216 PRO A N 1
ATOM 1645 C CA . PRO A 1 216 ? -26.217 2.359 30.731 1.00 90.25 216 PRO A CA 1
ATOM 1646 C C . PRO A 1 216 ? -26.460 2.393 32.242 1.00 90.25 216 PRO A C 1
ATOM 1648 O O . PRO A 1 216 ? -26.158 1.430 32.946 1.00 90.25 216 PRO A O 1
ATOM 1651 N N . SER A 1 217 ? -27.080 3.466 32.738 1.00 88.12 217 SER A N 1
ATOM 1652 C CA . SER A 1 217 ? -27.323 3.664 34.176 1.00 88.12 217 SER A CA 1
ATOM 1653 C C . SER A 1 217 ? -28.123 2.533 34.829 1.00 88.12 217 SER A C 1
ATOM 1655 O O . SER A 1 217 ? -27.887 2.224 35.993 1.00 88.12 217 SER A O 1
ATOM 1657 N N . TYR A 1 218 ? -29.030 1.892 34.084 1.00 84.12 218 TYR A N 1
ATOM 1658 C CA . TYR A 1 218 ? -29.845 0.778 34.581 1.00 84.12 218 TYR A CA 1
ATOM 1659 C C . TYR A 1 218 ? -29.028 -0.484 34.890 1.00 84.12 218 TYR A C 1
ATOM 1661 O O . TYR A 1 218 ? -29.459 -1.292 35.704 1.00 84.12 218 TYR A O 1
ATOM 1669 N N . SER A 1 219 ? -27.860 -0.656 34.261 1.00 84.94 219 SER A N 1
ATOM 1670 C CA . SER A 1 219 ? -27.021 -1.845 34.457 1.00 84.94 219 SER A CA 1
ATOM 1671 C C . SER A 1 219 ? -26.303 -1.851 35.809 1.00 84.94 219 SER A C 1
ATOM 1673 O O . SER A 1 219 ? -25.867 -2.901 36.268 1.00 84.94 219 SER A O 1
ATOM 1675 N N . GLY A 1 220 ? -26.140 -0.679 36.438 1.00 83.88 220 GLY A N 1
ATOM 1676 C CA . GLY A 1 220 ? -25.363 -0.525 37.670 1.00 83.88 220 GLY A CA 1
ATOM 1677 C C . GLY A 1 220 ? -23.862 -0.818 37.524 1.00 83.88 220 GLY A C 1
ATOM 1678 O O . GLY A 1 220 ? -23.155 -0.827 38.530 1.00 83.88 220 GLY A O 1
ATOM 1679 N N . LEU A 1 221 ? -23.365 -1.050 36.303 1.00 86.44 221 LEU A N 1
ATOM 1680 C CA . LEU A 1 221 ? -21.960 -1.360 36.050 1.00 86.44 221 LEU A CA 1
ATOM 1681 C C . LEU A 1 221 ? -21.099 -0.082 36.092 1.00 86.44 221 LEU A C 1
ATOM 1683 O O . LEU A 1 221 ? -21.496 0.945 35.528 1.00 86.44 221 LEU A O 1
ATOM 1687 N N . PRO A 1 222 ? -19.920 -0.112 36.744 1.00 90.12 222 PRO A N 1
ATOM 1688 C CA . PRO A 1 222 ? -18.989 1.011 36.731 1.00 90.12 222 PRO A CA 1
ATOM 1689 C C . PRO A 1 222 ? -18.387 1.201 35.335 1.00 90.12 222 PRO A C 1
ATOM 1691 O O . PRO A 1 222 ? -18.297 0.257 34.556 1.00 90.12 222 PRO A O 1
ATOM 1694 N N . ALA A 1 223 ? -17.944 2.420 35.024 1.00 91.62 223 ALA A N 1
ATOM 1695 C CA . ALA A 1 223 ? -17.205 2.665 33.789 1.00 91.62 223 ALA A CA 1
ATOM 1696 C C . ALA A 1 223 ? -15.919 1.824 33.751 1.00 91.62 223 ALA A C 1
ATOM 1698 O O . ALA A 1 223 ? -15.232 1.689 34.765 1.00 91.62 223 ALA A O 1
ATOM 1699 N N . GLU A 1 224 ? -15.594 1.299 32.576 1.00 92.56 224 GLU A N 1
ATOM 1700 C CA . GLU A 1 224 ? -14.456 0.407 32.362 1.00 92.56 224 GLU A CA 1
ATOM 1701 C C . GLU A 1 224 ? -13.513 1.006 31.315 1.00 92.56 224 GLU A C 1
ATOM 1703 O O . GLU A 1 224 ? -13.960 1.586 30.323 1.00 92.56 224 GLU A O 1
ATOM 1708 N N . HIS A 1 225 ? -12.207 0.890 31.552 1.00 93.00 225 HIS A N 1
ATOM 1709 C CA . HIS A 1 225 ? -11.170 1.304 30.613 1.00 93.00 225 HIS A CA 1
ATOM 1710 C C . HIS A 1 225 ? -10.422 0.066 30.128 1.00 93.00 225 HIS A C 1
ATOM 1712 O O . HIS A 1 225 ? -9.832 -0.649 30.937 1.00 93.00 225 HIS A O 1
ATOM 1718 N N . ILE A 1 226 ? -10.449 -0.177 28.819 1.00 90.75 226 ILE A N 1
ATOM 1719 C CA . ILE A 1 226 ? -9.766 -1.303 28.184 1.00 90.75 226 ILE A CA 1
ATOM 1720 C C . ILE A 1 226 ? -8.604 -0.755 27.363 1.00 90.75 226 ILE A C 1
ATOM 1722 O O . ILE A 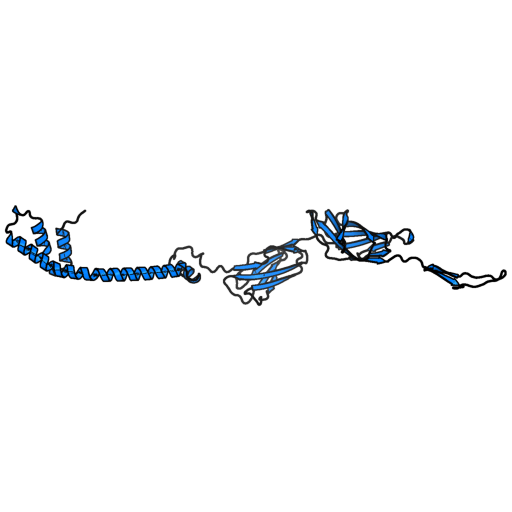1 226 ? -8.793 0.049 26.447 1.00 90.75 226 ILE A O 1
ATOM 1726 N N . GLU A 1 227 ? -7.395 -1.211 27.672 1.00 89.25 227 GLU A N 1
ATOM 1727 C CA . GLU A 1 227 ? -6.189 -0.859 26.930 1.00 89.25 227 GLU A CA 1
ATOM 1728 C C . GLU A 1 227 ? -5.837 -1.932 25.886 1.00 89.25 227 GLU A C 1
ATOM 1730 O O . GLU A 1 227 ? -6.080 -3.123 26.070 1.00 89.25 227 GLU A O 1
ATOM 1735 N N . GLU A 1 228 ? -5.262 -1.488 24.767 1.00 80.88 228 GLU A N 1
ATOM 1736 C CA . GLU A 1 228 ? -4.557 -2.297 23.756 1.00 80.88 228 GLU A CA 1
ATOM 1737 C C . GLU A 1 228 ? -5.338 -3.416 23.038 1.00 80.88 228 GLU A C 1
ATOM 1739 O O . GLU A 1 228 ? -4.734 -4.160 22.272 1.00 80.88 228 GLU A O 1
ATOM 1744 N N . THR A 1 229 ? -6.660 -3.516 23.192 1.00 81.00 229 THR A N 1
ATOM 1745 C CA . THR A 1 229 ? -7.450 -4.563 22.507 1.00 81.00 229 THR A CA 1
ATOM 1746 C C . THR A 1 229 ? -8.165 -4.028 21.266 1.00 81.00 229 THR A C 1
ATOM 1748 O O . THR A 1 229 ? -8.109 -4.630 20.200 1.00 81.00 229 THR A O 1
ATOM 1751 N N . GLY A 1 230 ? -8.835 -2.877 21.382 1.00 84.38 230 GLY A N 1
ATOM 1752 C CA . GLY A 1 230 ? -9.688 -2.336 20.317 1.00 84.38 230 GLY A CA 1
ATOM 1753 C C . GLY A 1 230 ? -10.989 -3.119 20.083 1.00 84.38 230 GLY A C 1
ATOM 1754 O O . GLY A 1 230 ? -11.951 -2.532 19.607 1.00 84.38 230 GLY A O 1
ATOM 1755 N N . ASP A 1 231 ? -11.080 -4.381 20.499 1.00 92.69 231 ASP A N 1
ATOM 1756 C CA . ASP A 1 231 ? -12.345 -5.117 20.514 1.00 92.69 231 ASP A CA 1
ATOM 1757 C C . ASP A 1 231 ? -13.256 -4.651 21.657 1.00 92.69 231 ASP A C 1
ATOM 1759 O O . ASP A 1 231 ? -12.821 -4.393 22.782 1.00 92.69 231 ASP A O 1
ATOM 1763 N N . VAL A 1 232 ? -14.549 -4.557 21.361 1.00 91.94 232 VAL A N 1
ATOM 1764 C CA . VAL A 1 232 ? -15.591 -4.084 22.272 1.00 91.94 232 VAL A CA 1
ATOM 1765 C C . VAL A 1 232 ? -16.565 -5.223 22.536 1.00 91.94 232 VAL A C 1
ATOM 1767 O O . VAL A 1 232 ? -17.224 -5.677 21.609 1.00 91.94 232 VAL A O 1
ATOM 1770 N N . ALA A 1 233 ? -16.747 -5.613 23.796 1.00 91.75 233 ALA A N 1
ATOM 1771 C CA . ALA A 1 233 ? -17.825 -6.507 24.220 1.00 91.75 233 ALA A CA 1
ATOM 1772 C C . ALA A 1 233 ? -18.638 -5.825 25.324 1.00 91.75 233 ALA A C 1
ATOM 1774 O O . ALA A 1 233 ? -18.154 -5.651 26.440 1.00 91.75 233 ALA A O 1
ATOM 1775 N N . ALA A 1 234 ? -19.856 -5.377 25.010 1.00 91.25 234 ALA A N 1
ATOM 1776 C CA . ALA A 1 234 ? -20.661 -4.620 25.967 1.00 91.25 234 ALA A CA 1
ATOM 1777 C C . ALA A 1 234 ? -22.168 -4.765 25.736 1.00 91.25 234 ALA A C 1
ATOM 1779 O O . ALA A 1 234 ? -22.632 -5.082 24.639 1.00 91.25 234 ALA A O 1
ATOM 1780 N N . VAL A 1 235 ? -22.946 -4.477 26.783 1.00 91.31 235 VAL A N 1
ATOM 1781 C CA . VAL A 1 235 ? -24.414 -4.464 26.720 1.00 91.31 235 VAL A CA 1
ATOM 1782 C C . VAL A 1 235 ? -24.887 -3.419 25.709 1.00 91.31 235 VAL A C 1
ATOM 1784 O O . VAL A 1 235 ? -24.339 -2.311 25.635 1.00 91.31 235 VAL A O 1
ATOM 1787 N N . ALA A 1 236 ? -25.918 -3.753 24.935 1.00 91.69 236 ALA A N 1
ATOM 1788 C CA . ALA A 1 236 ? -26.535 -2.817 24.003 1.00 91.69 236 ALA A CA 1
ATOM 1789 C C . ALA A 1 236 ? -26.943 -1.506 24.712 1.00 91.69 236 ALA A C 1
ATOM 1791 O O . ALA A 1 236 ? -27.556 -1.501 25.778 1.00 91.69 236 ALA A O 1
ATOM 1792 N N . GLY A 1 237 ? -26.584 -0.369 24.115 1.00 90.19 237 GLY A N 1
ATOM 1793 C CA . GLY A 1 237 ? -26.750 0.963 24.703 1.00 90.19 237 GLY A CA 1
ATOM 1794 C C . GLY A 1 237 ? -25.505 1.517 25.403 1.00 90.19 237 GLY A C 1
ATOM 1795 O O . GLY A 1 237 ? -25.502 2.696 25.755 1.00 90.19 237 GLY A O 1
ATOM 1796 N N . THR A 1 238 ? -24.436 0.729 25.560 1.00 93.88 238 THR A N 1
ATOM 1797 C CA . THR A 1 238 ? -23.154 1.213 26.106 1.00 93.88 238 THR A CA 1
ATOM 1798 C C . THR A 1 238 ? -22.533 2.265 25.186 1.00 93.88 238 THR A C 1
ATOM 1800 O O . THR A 1 238 ? -22.457 2.080 23.967 1.00 93.88 238 THR A O 1
ATOM 1803 N N . SER A 1 239 ? -22.090 3.384 25.764 1.00 94.88 239 SER A N 1
ATOM 1804 C CA . SER A 1 239 ? -21.357 4.431 25.051 1.00 94.88 239 SER A CA 1
ATOM 1805 C C . SER A 1 239 ? -19.863 4.135 25.114 1.00 94.88 239 SER A C 1
ATOM 1807 O O . SER A 1 239 ? -19.281 4.160 26.195 1.00 94.88 239 SER A O 1
ATOM 1809 N N . VAL A 1 240 ? -19.245 3.911 23.959 1.00 95.62 240 VAL A N 1
ATOM 1810 C CA . VAL A 1 240 ? -17.816 3.612 23.818 1.00 95.62 240 VAL A CA 1
ATOM 1811 C C . VAL A 1 240 ? -17.099 4.849 23.309 1.00 95.62 240 VAL A C 1
ATOM 1813 O O . VAL A 1 240 ? -17.486 5.405 22.280 1.00 95.62 240 VAL A O 1
ATOM 1816 N N . THR A 1 241 ? -16.056 5.277 24.011 1.00 95.69 241 THR A N 1
ATOM 1817 C CA . THR A 1 241 ? -15.115 6.288 23.515 1.00 95.69 241 THR A CA 1
ATOM 1818 C C . THR A 1 241 ? -13.846 5.576 23.073 1.00 95.69 241 THR A C 1
ATOM 1820 O O . THR A 1 241 ? -13.180 4.947 23.882 1.00 95.69 241 THR A O 1
ATOM 1823 N N . VAL A 1 242 ? -13.531 5.653 21.786 1.00 95.12 242 VAL A N 1
ATOM 1824 C CA . VAL A 1 242 ? -12.344 5.054 21.176 1.00 95.12 242 VAL A CA 1
ATOM 1825 C C . VAL A 1 242 ? -11.241 6.098 21.133 1.00 95.12 242 VAL A C 1
ATOM 1827 O O . VAL A 1 242 ? -11.427 7.154 20.527 1.00 95.12 242 VAL A O 1
ATOM 1830 N N . ARG A 1 243 ? -10.087 5.789 21.722 1.00 94.94 243 ARG A N 1
ATOM 1831 C CA . ARG A 1 243 ? -8.861 6.587 21.656 1.00 94.94 243 ARG A CA 1
ATOM 1832 C C . ARG A 1 243 ? -7.799 5.820 20.881 1.00 94.94 243 ARG A C 1
ATOM 1834 O O . ARG A 1 243 ? -7.233 4.849 21.373 1.00 94.94 243 ARG A O 1
ATOM 1841 N N . ALA A 1 244 ? -7.517 6.260 19.662 1.00 93.12 244 ALA A N 1
ATOM 1842 C CA . ALA A 1 244 ? -6.501 5.656 18.813 1.00 93.12 244 ALA A CA 1
ATOM 1843 C C . ALA A 1 244 ? -5.212 6.486 18.853 1.00 93.12 244 ALA A C 1
ATOM 1845 O O . ALA A 1 244 ? -5.212 7.681 18.543 1.00 93.12 244 ALA A O 1
ATOM 1846 N N . ARG A 1 245 ? -4.098 5.846 19.219 1.00 92.81 245 ARG A N 1
ATOM 1847 C CA . ARG A 1 245 ? -2.759 6.440 19.190 1.00 92.81 245 ARG A CA 1
ATOM 1848 C C . ARG A 1 245 ? -2.134 6.232 17.819 1.00 92.81 245 ARG A C 1
ATOM 1850 O O . ARG A 1 245 ? -1.966 5.092 17.389 1.00 92.81 245 ARG A O 1
ATOM 1857 N N . VAL A 1 246 ? -1.733 7.310 17.163 1.00 91.50 246 VAL A N 1
ATOM 1858 C CA . VAL A 1 246 ? -1.194 7.307 15.798 1.00 91.50 246 VAL A CA 1
ATOM 1859 C C . VAL A 1 246 ? 0.326 7.473 15.778 1.00 91.50 246 VAL A C 1
ATOM 1861 O O . VAL A 1 246 ? 0.904 8.121 16.650 1.00 91.50 246 VAL A O 1
ATOM 1864 N N . THR A 1 247 ? 0.984 6.887 14.777 1.00 87.31 247 THR A N 1
ATOM 1865 C CA . THR A 1 247 ? 2.448 6.961 14.605 1.00 87.31 247 THR A CA 1
ATOM 1866 C C . THR A 1 247 ? 2.943 8.328 14.125 1.00 87.31 247 THR A C 1
ATOM 1868 O O . THR A 1 247 ? 4.100 8.674 14.357 1.00 87.31 247 THR A O 1
ATOM 1871 N N . ARG A 1 248 ? 2.082 9.116 13.469 1.00 85.12 248 ARG A N 1
ATOM 1872 C CA . ARG A 1 248 ? 2.374 10.466 12.962 1.00 85.12 248 ARG A CA 1
ATOM 1873 C C . ARG A 1 248 ? 1.182 11.390 13.169 1.00 85.12 248 ARG A C 1
ATOM 1875 O O . ARG A 1 248 ? 0.053 10.926 13.297 1.00 85.12 248 ARG A O 1
ATOM 1882 N N . ALA A 1 249 ? 1.439 12.695 13.134 1.00 86.44 249 ALA A N 1
ATOM 1883 C CA . ALA A 1 249 ? 0.395 13.704 13.225 1.00 86.44 249 ALA A CA 1
ATOM 1884 C C . ALA A 1 249 ? -0.622 13.575 12.079 1.00 86.44 249 ALA A C 1
ATOM 1886 O O . ALA A 1 249 ? -0.263 13.505 10.904 1.00 86.44 249 ALA A O 1
ATOM 1887 N N . VAL A 1 250 ? -1.899 13.583 12.450 1.00 90.31 250 VAL A N 1
ATOM 1888 C CA . VAL A 1 250 ? -3.060 13.517 11.554 1.00 90.31 250 VAL A CA 1
ATOM 1889 C C . VAL A 1 250 ? -3.964 14.721 11.799 1.00 90.31 250 VAL A C 1
ATOM 1891 O O . VAL A 1 250 ? -3.934 15.317 12.881 1.00 90.31 250 VAL A O 1
ATOM 1894 N N . SER A 1 251 ? -4.762 15.092 10.798 1.00 90.06 251 SER A N 1
ATOM 1895 C CA . SER A 1 251 ? -5.770 16.153 10.928 1.00 90.06 251 SER A CA 1
ATOM 1896 C C . SER A 1 251 ? -7.043 15.649 11.622 1.00 90.06 251 SER A C 1
ATOM 1898 O O . SER A 1 251 ? -7.731 16.418 12.290 1.00 90.06 251 SER A O 1
ATOM 1900 N N . GLY A 1 252 ? -7.314 14.344 11.542 1.00 91.88 252 GLY A N 1
ATOM 1901 C CA . GLY A 1 252 ? -8.414 13.668 12.225 1.00 91.88 252 GLY A CA 1
ATOM 1902 C C . GLY A 1 252 ? -8.504 12.201 11.812 1.00 91.88 252 GLY A C 1
ATOM 1903 O O . GLY A 1 252 ? -7.542 11.634 11.291 1.00 91.88 252 GLY A O 1
ATOM 1904 N N . GLY A 1 253 ? -9.665 11.591 12.028 1.00 93.00 253 GLY A N 1
ATOM 1905 C CA . GLY A 1 253 ? -9.937 10.226 11.585 1.00 93.00 253 GLY A CA 1
ATOM 1906 C C . GLY A 1 253 ? -11.429 9.954 11.452 1.00 93.00 253 GLY A C 1
ATOM 1907 O O . GLY A 1 253 ? -12.259 10.828 11.695 1.00 93.00 253 GLY A O 1
ATOM 1908 N N . THR A 1 254 ? -11.788 8.747 11.041 1.00 95.56 254 THR A N 1
ATOM 1909 C CA . THR A 1 254 ? -13.172 8.280 10.938 1.00 95.56 254 THR A CA 1
ATOM 1910 C C . THR A 1 254 ? -13.236 6.816 11.348 1.00 95.56 254 THR A C 1
ATOM 1912 O O . THR A 1 254 ? -12.496 5.988 10.830 1.00 95.56 254 THR A O 1
ATOM 1915 N N . LEU A 1 255 ? -14.141 6.485 12.266 1.00 94.56 255 LEU A N 1
ATOM 1916 C CA . LEU A 1 255 ? -14.528 5.105 12.539 1.00 94.56 255 LEU A CA 1
ATOM 1917 C C . LEU A 1 255 ? -15.487 4.668 11.440 1.00 94.56 255 LEU A C 1
ATOM 1919 O O . LEU A 1 255 ? -16.572 5.244 11.310 1.00 94.56 255 LEU A O 1
ATOM 1923 N N . ARG A 1 256 ? -15.101 3.666 10.659 1.00 94.88 256 ARG A N 1
ATOM 1924 C CA . ARG A 1 256 ? -15.950 3.083 9.623 1.00 94.88 256 ARG A CA 1
ATOM 1925 C C . ARG A 1 256 ? -16.416 1.712 10.078 1.00 94.88 256 ARG A C 1
ATOM 1927 O O . ARG A 1 256 ? -15.600 0.872 10.442 1.00 94.88 256 ARG A O 1
ATOM 1934 N N . PHE A 1 257 ? -17.726 1.513 10.061 1.00 94.50 257 PHE A N 1
ATOM 1935 C CA . PHE A 1 257 ? -18.366 0.247 10.388 1.00 94.50 257 PHE A CA 1
ATOM 1936 C C . PHE A 1 257 ? -18.684 -0.538 9.109 1.00 94.50 257 PHE A C 1
ATOM 1938 O O . PHE A 1 257 ? -18.869 0.044 8.036 1.00 94.50 257 PHE A O 1
ATOM 1945 N N . ASP A 1 258 ? -18.775 -1.856 9.241 1.00 92.06 258 ASP A N 1
ATOM 1946 C CA . ASP A 1 258 ? -19.173 -2.795 8.184 1.00 92.06 258 ASP A CA 1
ATOM 1947 C C . ASP A 1 258 ? -20.537 -2.476 7.543 1.00 92.06 258 ASP A C 1
ATOM 1949 O O . ASP A 1 258 ? -20.740 -2.665 6.345 1.00 92.06 258 ASP A O 1
ATOM 1953 N N . ASP A 1 259 ? -21.464 -1.921 8.321 1.00 88.81 259 ASP A N 1
ATOM 1954 C CA . ASP A 1 259 ? -22.796 -1.503 7.885 1.00 88.81 259 ASP A CA 1
ATOM 1955 C C . ASP A 1 259 ? -22.826 -0.174 7.108 1.00 88.81 259 ASP A C 1
ATOM 1957 O O . ASP A 1 259 ? -23.902 0.342 6.795 1.00 88.81 259 ASP A O 1
ATOM 1961 N N . GLY A 1 260 ? -21.654 0.392 6.810 1.00 88.50 260 GLY A N 1
ATOM 1962 C CA . GLY A 1 260 ? -21.491 1.657 6.099 1.00 88.50 260 GLY A CA 1
ATOM 1963 C C . GLY A 1 260 ? -21.677 2.895 6.976 1.00 88.50 260 GLY A C 1
ATOM 1964 O O . GLY A 1 260 ? -21.527 4.017 6.485 1.00 88.50 260 GLY A O 1
ATOM 1965 N N . ARG A 1 261 ? -21.977 2.739 8.272 1.00 93.00 261 ARG A N 1
ATOM 1966 C CA . ARG A 1 261 ? -22.001 3.858 9.214 1.00 93.00 261 ARG A CA 1
ATOM 1967 C C . ARG A 1 261 ? -20.585 4.394 9.396 1.00 93.00 261 ARG A C 1
ATOM 1969 O O . ARG A 1 261 ? -19.630 3.644 9.575 1.00 93.00 261 ARG A O 1
ATOM 1976 N N . THR A 1 262 ? -20.464 5.713 9.432 1.00 93.81 262 THR A N 1
ATOM 1977 C CA . THR A 1 262 ? -19.201 6.399 9.711 1.00 93.81 262 THR A CA 1
ATOM 1978 C C . THR A 1 262 ? -19.371 7.347 10.883 1.00 93.81 262 THR A C 1
ATOM 1980 O O . THR A 1 262 ? -20.339 8.110 10.924 1.00 93.81 262 THR A O 1
ATOM 1983 N N . VAL A 1 263 ? -18.432 7.325 11.823 1.00 94.88 263 VAL A N 1
ATOM 1984 C CA . VAL A 1 263 ? -18.394 8.243 12.964 1.00 94.88 263 VAL A CA 1
ATOM 1985 C C . VAL A 1 263 ? -17.092 9.041 12.901 1.00 94.88 263 VAL A C 1
ATOM 1987 O O . VAL A 1 263 ? -16.020 8.437 12.917 1.00 94.88 263 VAL A O 1
ATOM 1990 N N . PRO A 1 264 ? -17.142 10.380 12.819 1.00 95.12 264 PRO A N 1
ATOM 1991 C CA . PRO A 1 264 ? -15.930 11.187 12.768 1.00 95.12 264 PRO A CA 1
ATOM 1992 C C . PRO A 1 264 ? -15.155 11.092 14.088 1.00 95.12 264 PRO A C 1
ATOM 1994 O O . PRO A 1 264 ? -15.743 11.071 15.170 1.00 95.12 264 PRO A O 1
ATOM 1997 N N . MET A 1 265 ? -13.829 11.068 13.990 1.00 94.94 265 MET A N 1
ATOM 1998 C CA . MET A 1 265 ? -12.914 11.184 15.122 1.00 94.94 265 MET A CA 1
ATOM 1999 C C . MET A 1 265 ? -12.248 12.556 15.106 1.00 94.94 265 MET A C 1
ATOM 2001 O O . MET A 1 265 ? -11.794 13.042 14.067 1.00 94.94 265 MET A O 1
ATOM 2005 N N . THR A 1 266 ? -12.148 13.163 16.279 1.00 93.00 266 THR A N 1
ATOM 2006 C CA . THR A 1 266 ? -11.477 14.444 16.492 1.00 93.00 266 THR A CA 1
ATOM 2007 C C . THR A 1 266 ? -10.082 14.228 17.051 1.00 93.00 266 THR A C 1
ATOM 2009 O O . THR A 1 266 ? -9.862 13.355 17.888 1.00 93.00 266 THR A O 1
ATOM 2012 N N . ARG A 1 267 ? -9.134 15.054 16.621 1.00 92.31 267 ARG A N 1
ATOM 2013 C CA . ARG A 1 267 ? -7.778 15.080 17.169 1.00 92.31 267 ARG A CA 1
ATOM 2014 C C . ARG A 1 267 ? -7.800 15.601 18.609 1.00 92.31 267 ARG A C 1
ATOM 2016 O O . ARG A 1 267 ? -8.181 16.746 18.833 1.00 92.31 267 ARG A O 1
ATOM 2023 N N . GLU A 1 268 ? -7.387 14.768 19.561 1.00 90.00 268 GLU A N 1
ATOM 2024 C CA . GLU A 1 268 ? -7.219 15.153 20.972 1.00 90.00 268 GLU A CA 1
ATOM 2025 C C . GLU A 1 268 ? -5.802 15.695 21.216 1.00 90.00 268 GLU A C 1
ATOM 2027 O O . GLU A 1 268 ? -5.619 16.675 21.933 1.00 90.00 268 GLU A O 1
ATOM 2032 N N . SER A 1 269 ? -4.797 15.103 20.565 1.00 87.19 269 SER A N 1
ATOM 2033 C CA . SER A 1 269 ? -3.398 15.538 20.621 1.00 87.19 269 SER A CA 1
ATOM 2034 C C . SER A 1 269 ? -2.668 15.236 19.307 1.00 87.19 269 SER A C 1
ATOM 2036 O O . SER A 1 269 ? -3.235 14.652 18.385 1.00 87.19 269 SER A O 1
ATOM 2038 N N . ASP A 1 270 ? -1.387 15.603 19.212 1.00 80.25 270 ASP A N 1
ATOM 2039 C CA . ASP A 1 270 ? -0.554 15.318 18.035 1.00 80.25 270 ASP A CA 1
ATOM 2040 C C . ASP A 1 270 ? -0.414 13.823 17.717 1.00 80.25 270 ASP A C 1
ATOM 2042 O O . ASP A 1 270 ? -0.132 13.471 16.573 1.00 80.25 270 ASP A O 1
ATOM 2046 N N . SER A 1 271 ? -0.639 12.953 18.703 1.00 87.38 271 SER A N 1
ATOM 2047 C CA . SER A 1 271 ? -0.505 11.501 18.581 1.00 87.38 271 SER A CA 1
ATOM 2048 C C . SER A 1 271 ? -1.771 10.728 18.950 1.00 87.38 271 SER A C 1
ATOM 2050 O O . SER A 1 271 ? -1.732 9.500 18.934 1.00 87.38 271 SER A O 1
ATOM 2052 N N . THR A 1 272 ? -2.892 11.397 19.244 1.00 91.62 272 THR A N 1
ATOM 2053 C CA . THR A 1 272 ? -4.144 10.738 19.652 1.00 91.62 272 THR A CA 1
ATOM 2054 C C . THR A 1 272 ? -5.354 11.324 18.930 1.00 91.62 272 THR A C 1
ATOM 2056 O O . THR A 1 272 ? -5.577 12.538 18.938 1.00 91.62 272 THR A O 1
ATOM 2059 N N . VAL A 1 273 ? -6.181 10.442 18.364 1.00 94.38 273 VAL A N 1
ATOM 2060 C CA . VAL A 1 273 ? -7.511 10.765 17.833 1.00 94.38 273 VAL A CA 1
ATOM 2061 C C . VAL A 1 273 ? -8.588 10.033 18.623 1.00 94.38 273 VAL A C 1
ATOM 2063 O O . VAL A 1 273 ? -8.414 8.875 19.003 1.00 94.38 273 VAL A O 1
ATOM 2066 N N . THR A 1 274 ? -9.711 10.710 18.841 1.00 95.31 274 THR A N 1
ATOM 2067 C CA . THR A 1 274 ? -10.776 10.248 19.731 1.00 95.31 274 THR A CA 1
ATOM 2068 C C . THR A 1 274 ? -12.129 10.330 19.034 1.00 95.31 274 THR A C 1
ATOM 2070 O O . THR A 1 274 ? -12.448 11.330 18.393 1.00 95.31 274 THR A O 1
ATOM 2073 N N . GLY A 1 275 ? -12.933 9.275 19.145 1.00 94.69 275 GLY A N 1
ATOM 2074 C CA . GLY A 1 275 ? -14.293 9.201 18.607 1.00 94.69 275 GLY A CA 1
ATOM 2075 C C . GLY A 1 275 ? -15.213 8.455 19.562 1.00 94.69 275 GLY A C 1
ATOM 2076 O O . GLY A 1 275 ? -14.742 7.688 20.393 1.00 94.69 275 GLY A O 1
ATOM 2077 N N . ALA A 1 276 ? -16.523 8.673 19.471 1.00 95.19 276 ALA A N 1
ATOM 2078 C CA . ALA A 1 276 ? -17.481 8.028 20.365 1.00 95.19 276 ALA A CA 1
ATOM 2079 C C . ALA A 1 276 ? -18.675 7.455 19.603 1.00 95.19 276 ALA A C 1
ATOM 2081 O O . ALA A 1 276 ? -19.236 8.114 18.728 1.00 95.19 276 ALA A O 1
ATOM 2082 N N . PHE A 1 277 ? -19.091 6.242 19.960 1.00 95.12 277 PHE A N 1
ATOM 2083 C CA . PHE A 1 277 ? -20.259 5.589 19.380 1.00 95.12 277 PHE A CA 1
ATOM 2084 C C . PHE A 1 277 ? -21.027 4.775 20.425 1.00 95.12 277 PHE A C 1
ATOM 2086 O O . PHE A 1 277 ? -20.518 4.450 21.493 1.00 95.12 277 PHE A O 1
ATOM 2093 N N . THR A 1 278 ? -22.277 4.437 20.114 1.00 95.00 278 THR A N 1
ATOM 2094 C CA . THR A 1 278 ? -23.115 3.583 20.966 1.00 95.00 278 THR A CA 1
ATOM 2095 C C . THR A 1 278 ? -23.213 2.182 20.378 1.00 95.00 278 THR A C 1
ATOM 2097 O O . THR A 1 278 ? -23.521 2.029 19.186 1.00 95.00 278 THR A O 1
ATOM 2100 N N . VAL A 1 279 ? -23.002 1.168 21.220 1.00 93.25 279 VAL A N 1
ATOM 2101 C CA . VAL A 1 279 ? -23.191 -0.244 20.866 1.00 93.25 279 VAL A CA 1
ATOM 2102 C C . VAL A 1 279 ? -24.678 -0.497 20.635 1.00 93.25 279 VAL A C 1
ATOM 2104 O O . VAL A 1 279 ? -25.496 -0.284 21.526 1.00 93.25 279 VAL A O 1
ATOM 2107 N N . LYS A 1 280 ? -25.046 -0.916 19.422 1.00 90.81 280 LYS A N 1
ATOM 2108 C CA . LYS A 1 280 ? -26.442 -1.232 19.056 1.00 90.81 280 LYS A CA 1
ATOM 2109 C C . LYS A 1 280 ? -26.609 -2.664 18.564 1.00 90.81 280 LYS A C 1
ATOM 2111 O O . LYS A 1 280 ? -27.618 -3.292 18.849 1.00 90.81 280 LYS A O 1
ATOM 2116 N N . LYS A 1 281 ? -25.637 -3.136 17.793 1.00 90.75 281 LYS A N 1
ATOM 2117 C CA . LYS A 1 281 ? -25.592 -4.454 17.167 1.00 90.75 281 LYS A CA 1
ATOM 2118 C C . LYS A 1 281 ? -24.137 -4.892 17.074 1.00 90.75 281 LYS A C 1
ATOM 2120 O O . LYS A 1 281 ? -23.259 -4.023 17.060 1.00 90.75 281 LYS A O 1
ATOM 2125 N N . SER A 1 282 ? -23.920 -6.199 17.004 1.00 94.06 282 SER A N 1
ATOM 2126 C CA . SER A 1 282 ? -22.597 -6.753 16.740 1.00 94.06 282 SER A CA 1
ATOM 2127 C C . SER A 1 282 ? -22.185 -6.476 15.289 1.00 94.06 282 SER A C 1
ATOM 2129 O O . SER A 1 282 ? -23.050 -6.351 14.416 1.00 94.06 282 SER A O 1
ATOM 2131 N N . GLY A 1 283 ? -20.886 -6.347 15.044 1.00 94.06 283 GLY A N 1
ATOM 2132 C CA . GLY A 1 283 ? -20.319 -6.041 13.731 1.00 94.06 283 GLY A CA 1
ATOM 2133 C C . GLY A 1 283 ? -18.833 -5.719 13.823 1.00 94.06 283 GLY A C 1
ATOM 2134 O O . GLY A 1 283 ? -18.213 -5.930 14.865 1.00 94.06 283 GLY A O 1
ATOM 2135 N N . PHE A 1 284 ? -18.279 -5.173 12.747 1.00 94.94 284 PHE A N 1
ATOM 2136 C CA . PHE A 1 284 ? -16.861 -4.822 12.664 1.00 94.94 284 PHE A CA 1
ATOM 2137 C C . PHE A 1 284 ? -16.656 -3.327 12.442 1.00 94.94 284 PHE A C 1
ATOM 2139 O O . PHE A 1 284 ? -17.496 -2.648 11.841 1.00 94.94 284 PHE A O 1
ATOM 2146 N N . TYR A 1 285 ? -15.530 -2.803 12.921 1.00 94.62 285 TYR A N 1
ATOM 2147 C CA . TYR A 1 285 ? -15.108 -1.443 12.614 1.00 94.62 285 TYR A CA 1
ATOM 2148 C C . TYR A 1 285 ? -13.602 -1.342 12.395 1.00 94.62 285 TYR A C 1
ATOM 2150 O O . TYR A 1 285 ? -12.817 -2.090 12.968 1.00 94.62 285 TYR A O 1
ATOM 2158 N N . HIS A 1 286 ? -13.187 -0.369 11.595 1.00 94.25 286 HIS A N 1
ATOM 2159 C CA . HIS A 1 286 ? -11.787 0.013 11.443 1.00 94.25 286 HIS A CA 1
ATOM 2160 C C . HIS A 1 286 ? -11.641 1.530 11.557 1.00 94.25 286 HIS A C 1
ATOM 2162 O O . HIS A 1 286 ? -12.611 2.294 11.485 1.00 94.25 286 HIS A O 1
ATOM 2168 N N . VAL A 1 287 ? -10.407 1.965 11.797 1.00 93.88 287 VAL A N 1
ATOM 2169 C CA . VAL A 1 287 ? -10.064 3.371 12.016 1.00 93.88 287 VAL A CA 1
ATOM 2170 C C . VAL A 1 287 ? -9.368 3.912 10.772 1.00 93.88 287 VAL A C 1
ATOM 2172 O O . VAL A 1 287 ? -8.201 3.607 10.531 1.00 93.88 287 VAL A O 1
ATOM 2175 N N . ASP A 1 288 ? -10.071 4.745 10.011 1.00 93.50 288 ASP A N 1
ATOM 2176 C CA . ASP A 1 288 ? -9.492 5.510 8.909 1.00 93.50 288 ASP A CA 1
ATOM 2177 C C . ASP A 1 288 ? -8.846 6.787 9.455 1.00 93.50 288 ASP A C 1
ATOM 2179 O O . ASP A 1 288 ? -9.432 7.497 10.275 1.00 93.50 288 ASP A O 1
ATOM 2183 N N . LEU A 1 289 ? -7.646 7.113 8.987 1.00 92.75 289 LEU A N 1
ATOM 2184 C CA . LEU A 1 289 ? -6.909 8.305 9.405 1.00 92.75 289 LEU A CA 1
ATOM 2185 C C . LEU A 1 289 ? -6.881 9.340 8.284 1.00 92.75 289 LEU A C 1
ATOM 2187 O O . LEU A 1 289 ? -6.662 9.001 7.125 1.00 92.75 289 LEU A O 1
ATOM 2191 N N . THR A 1 290 ? -7.043 10.616 8.623 1.00 91.25 290 THR A N 1
ATOM 2192 C CA . THR A 1 290 ? -6.931 11.716 7.656 1.00 91.25 290 THR A CA 1
ATOM 2193 C C . THR A 1 290 ? -5.587 12.409 7.833 1.00 91.25 290 THR A C 1
ATOM 2195 O O . THR A 1 290 ? -5.295 12.965 8.894 1.00 91.25 290 THR A O 1
ATOM 2198 N N . THR A 1 291 ? -4.744 12.391 6.803 1.00 86.88 291 THR A N 1
ATOM 2199 C CA . THR A 1 291 ? -3.434 13.050 6.832 1.00 86.88 291 THR A CA 1
ATOM 2200 C C . THR A 1 291 ? -3.581 14.571 6.930 1.00 86.88 291 THR A C 1
ATOM 2202 O O . THR A 1 291 ? -4.653 15.143 6.711 1.00 86.88 291 THR A O 1
ATOM 2205 N N . THR A 1 292 ? -2.493 15.260 7.270 1.00 83.88 292 THR A N 1
ATOM 2206 C CA . THR A 1 292 ? -2.430 16.732 7.234 1.00 83.88 292 THR A CA 1
ATOM 2207 C C . THR A 1 292 ? -2.670 17.299 5.835 1.00 83.88 292 THR A C 1
ATOM 2209 O O . THR A 1 292 ? -3.172 18.411 5.712 1.00 83.88 292 THR A O 1
ATOM 2212 N N . ASP A 1 293 ? -2.380 16.510 4.800 1.00 81.19 293 ASP A N 1
ATOM 2213 C CA . ASP A 1 293 ? -2.547 16.879 3.391 1.00 81.19 293 ASP A CA 1
ATOM 2214 C C . ASP A 1 293 ? -3.974 16.599 2.877 1.00 81.19 293 ASP A C 1
ATOM 2216 O O . ASP A 1 293 ? -4.275 16.818 1.706 1.00 81.19 293 ASP A O 1
ATOM 2220 N N . GLY A 1 294 ? -4.862 16.097 3.746 1.00 81.38 294 GLY A N 1
ATOM 2221 C CA . GLY A 1 294 ? -6.264 15.806 3.436 1.00 81.38 294 GLY A CA 1
ATOM 2222 C C . GLY A 1 294 ? -6.519 14.437 2.797 1.00 81.38 294 GLY A C 1
ATOM 2223 O O . GLY A 1 294 ? -7.668 14.119 2.499 1.00 81.38 294 GLY A O 1
ATOM 2224 N N . ALA A 1 295 ? -5.488 13.609 2.604 1.00 84.94 295 ALA A N 1
ATOM 2225 C CA . ALA A 1 295 ? -5.654 12.242 2.116 1.00 84.94 295 ALA A CA 1
ATOM 2226 C C . ALA A 1 295 ? -6.176 11.322 3.231 1.00 84.94 295 ALA A C 1
ATOM 2228 O O . ALA A 1 295 ? -5.763 11.437 4.384 1.00 84.94 295 ALA A O 1
ATOM 2229 N N . THR A 1 296 ? -7.056 10.380 2.898 1.00 86.25 296 THR A N 1
ATOM 2230 C CA . THR A 1 296 ? -7.530 9.362 3.845 1.00 86.25 296 THR A CA 1
ATOM 2231 C C . THR A 1 296 ? -6.710 8.085 3.690 1.00 86.25 296 THR A C 1
ATOM 2233 O O . THR A 1 296 ? -6.578 7.557 2.588 1.00 86.25 296 THR A O 1
ATOM 2236 N N . VAL A 1 297 ? -6.167 7.586 4.796 1.00 87.62 297 VAL A N 1
ATOM 2237 C CA . VAL A 1 297 ? -5.463 6.307 4.896 1.00 87.62 297 VAL A CA 1
ATOM 2238 C C . VAL A 1 297 ? -6.397 5.317 5.572 1.00 87.62 297 VAL A C 1
ATOM 2240 O O . VAL A 1 297 ? -6.812 5.539 6.710 1.00 87.62 297 VAL A O 1
ATOM 2243 N N . ALA A 1 298 ? -6.737 4.245 4.860 1.00 86.75 298 ALA A N 1
ATOM 2244 C CA . ALA A 1 298 ? -7.601 3.203 5.392 1.00 86.75 298 ALA A CA 1
ATOM 2245 C C . ALA A 1 298 ? -6.896 2.415 6.504 1.00 86.75 298 ALA A C 1
ATOM 2247 O O . ALA A 1 298 ? -5.713 2.080 6.382 1.00 86.75 298 ALA A O 1
ATOM 2248 N N . GLY A 1 299 ? -7.626 2.112 7.575 1.00 83.12 299 GLY A N 1
ATOM 2249 C CA . GLY A 1 299 ? -7.122 1.260 8.651 1.00 83.12 299 GLY A CA 1
ATOM 2250 C C . GLY A 1 299 ? -6.909 -0.180 8.175 1.00 83.12 299 GLY A C 1
ATOM 2251 O O . GLY A 1 299 ? -7.798 -0.766 7.569 1.00 83.12 299 GLY A O 1
ATOM 2252 N N . ALA A 1 300 ? -5.740 -0.763 8.458 1.00 79.44 300 ALA A N 1
ATOM 2253 C CA . ALA A 1 300 ? -5.439 -2.157 8.102 1.00 79.44 300 ALA A CA 1
ATOM 2254 C C . ALA A 1 300 ? -5.970 -3.182 9.122 1.00 79.44 300 ALA A C 1
ATOM 2256 O O . ALA A 1 300 ? -6.090 -4.360 8.798 1.00 79.44 300 ALA A O 1
ATOM 2257 N N . VAL A 1 301 ? -6.242 -2.744 10.356 1.00 87.25 301 VAL A N 1
ATOM 2258 C CA . VAL A 1 301 ? -6.727 -3.592 11.452 1.00 87.25 301 VAL A CA 1
ATOM 2259 C C . VAL A 1 301 ? -8.236 -3.421 11.585 1.00 87.25 301 VAL A C 1
ATOM 2261 O O . VAL A 1 301 ? -8.729 -2.294 11.666 1.00 87.25 301 VAL A O 1
ATOM 2264 N N . GLU A 1 302 ? -8.943 -4.544 11.619 1.00 91.44 302 GLU A N 1
ATOM 2265 C CA . GLU A 1 302 ? -10.381 -4.625 11.851 1.00 91.44 302 GLU A CA 1
ATOM 2266 C C . GLU A 1 302 ? -10.643 -5.082 13.292 1.00 91.44 302 GLU A C 1
ATOM 2268 O O . GLU A 1 302 ? -10.021 -6.033 13.764 1.00 91.44 302 GLU A O 1
ATOM 2273 N N . TYR A 1 303 ? -11.540 -4.382 13.982 1.00 93.81 303 TYR A N 1
ATOM 2274 C CA . TYR A 1 303 ? -11.908 -4.609 15.378 1.00 93.81 303 TYR A CA 1
ATOM 2275 C C . TYR A 1 303 ? -13.347 -5.103 15.484 1.00 93.81 303 TYR A C 1
ATOM 2277 O O . TYR A 1 303 ? -14.223 -4.687 14.716 1.00 93.81 303 TYR A O 1
ATOM 2285 N N . VAL A 1 304 ? -13.608 -5.953 16.472 1.00 95.44 304 VAL A N 1
ATOM 2286 C CA . VAL A 1 304 ? -14.927 -6.549 16.699 1.00 95.44 304 VAL A CA 1
ATOM 2287 C C . VAL A 1 304 ? -15.742 -5.699 17.668 1.00 95.44 304 VAL A C 1
ATOM 2289 O O . VAL A 1 304 ? -15.256 -5.261 18.708 1.00 95.44 304 VAL A O 1
ATOM 2292 N N . VAL A 1 305 ? -17.020 -5.501 17.354 1.00 95.19 305 VAL A N 1
ATOM 2293 C CA . VAL A 1 305 ? -18.034 -5.040 18.305 1.00 95.19 305 VAL A CA 1
ATOM 2294 C C . VAL A 1 305 ? -18.984 -6.196 18.567 1.00 95.19 305 VAL A C 1
ATOM 2296 O O . VAL A 1 305 ? -19.683 -6.632 17.656 1.00 95.19 305 VAL A O 1
ATOM 2299 N N . ASP A 1 306 ? -19.056 -6.657 19.808 1.00 94.25 306 ASP A N 1
ATOM 2300 C CA . ASP A 1 306 ? -20.050 -7.612 20.274 1.00 94.25 306 ASP A CA 1
ATOM 2301 C C . ASP A 1 306 ? -21.079 -6.916 21.173 1.00 94.25 306 ASP A C 1
ATOM 2303 O O . ASP A 1 306 ? -20.770 -6.399 22.253 1.00 94.25 306 ASP A O 1
ATOM 2307 N N . ALA A 1 307 ? -22.319 -6.861 20.686 1.00 93.38 307 ALA A N 1
ATOM 2308 C CA . ALA A 1 307 ? -23.447 -6.303 21.407 1.00 93.38 307 ALA A CA 1
ATOM 2309 C C . ALA A 1 307 ? -24.148 -7.413 22.188 1.00 93.38 307 ALA A C 1
ATOM 2311 O O . ALA A 1 307 ? -24.930 -8.184 21.629 1.00 93.38 307 ALA A O 1
ATOM 2312 N N . ILE A 1 308 ? -23.921 -7.442 23.499 1.00 90.00 308 ILE A N 1
ATOM 2313 C CA . ILE A 1 308 ? -24.621 -8.358 24.395 1.00 90.00 308 ILE A CA 1
ATOM 2314 C C . ILE A 1 308 ? -26.075 -7.872 24.509 1.00 90.00 308 ILE A C 1
ATOM 2316 O O . ILE A 1 308 ? -26.309 -6.747 24.975 1.00 90.00 308 ILE A O 1
ATOM 2320 N N . PRO A 1 309 ? -27.065 -8.664 24.058 1.00 84.06 309 PRO A N 1
ATOM 2321 C CA . PRO A 1 309 ? -28.456 -8.253 24.114 1.00 84.06 309 PRO A CA 1
ATOM 2322 C C . PRO A 1 309 ? -28.936 -8.239 25.563 1.00 84.06 309 PRO A C 1
ATOM 2324 O O . PRO A 1 309 ? -28.766 -9.218 26.292 1.00 84.06 309 PRO A O 1
ATOM 2327 N N . ASP A 1 310 ? -29.584 -7.145 25.948 1.00 77.44 310 ASP A N 1
ATOM 2328 C CA . ASP A 1 310 ? -30.306 -7.066 27.211 1.00 77.44 310 ASP A CA 1
ATOM 2329 C C . ASP A 1 310 ? -31.570 -7.932 27.112 1.00 77.44 310 ASP A C 1
ATOM 2331 O O . ASP A 1 310 ? -32.433 -7.710 26.254 1.00 77.44 310 ASP A O 1
ATOM 2335 N N . ARG A 1 311 ? -31.640 -8.990 27.923 1.00 79.25 311 ARG A N 1
ATOM 2336 C CA . ARG A 1 311 ? -32.794 -9.895 27.946 1.00 79.25 311 ARG A CA 1
ATOM 2337 C C . ARG A 1 311 ? -33.786 -9.379 28.972 1.00 79.25 311 ARG A C 1
ATOM 2339 O O . ARG A 1 311 ? -33.405 -8.996 30.070 1.00 79.25 311 ARG A O 1
ATOM 2346 N N . ALA A 1 312 ? -35.070 -9.418 28.623 1.00 79.00 312 ALA A N 1
ATOM 2347 C CA . ALA A 1 312 ? -36.112 -9.079 29.579 1.00 79.00 312 ALA A CA 1
ATOM 2348 C C . ALA A 1 312 ? -36.008 -9.994 30.815 1.00 79.00 312 ALA A C 1
ATOM 2350 O O . ALA A 1 312 ? -35.824 -11.205 30.638 1.00 79.00 312 ALA A O 1
ATOM 2351 N N . PRO A 1 313 ? -36.148 -9.443 32.033 1.00 79.94 313 PRO A N 1
ATOM 2352 C CA . PRO A 1 313 ? -36.085 -10.237 33.247 1.00 79.94 313 PRO A CA 1
ATOM 2353 C C . PRO A 1 313 ? -37.227 -11.248 33.258 1.00 79.94 313 PRO A C 1
ATOM 2355 O O . PRO A 1 313 ? -38.372 -10.928 32.917 1.00 79.94 313 PRO A O 1
ATOM 2358 N N . ILE A 1 314 ? -36.923 -12.470 33.673 1.00 83.94 314 ILE A N 1
ATOM 2359 C CA . ILE A 1 314 ? -37.905 -13.536 33.822 1.00 83.94 314 ILE A CA 1
ATOM 2360 C C . ILE A 1 314 ? -3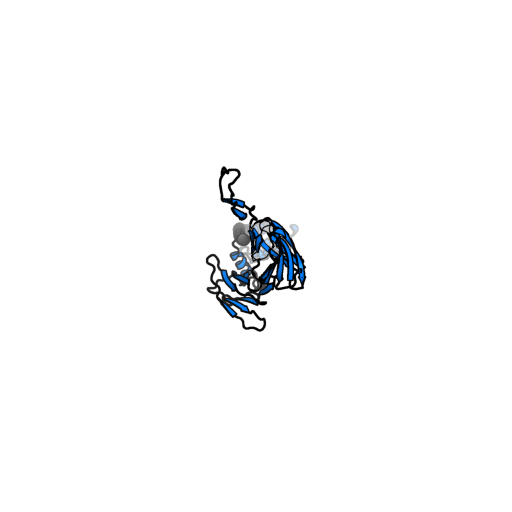8.128 -13.735 35.314 1.00 83.94 314 ILE A C 1
ATOM 2362 O O . ILE A 1 314 ? -37.219 -14.094 36.059 1.00 83.94 314 ILE A O 1
ATOM 2366 N N . VAL A 1 315 ? -39.363 -13.500 35.749 1.00 87.25 315 VAL A N 1
ATOM 2367 C CA . VAL A 1 315 ? -39.790 -13.782 37.118 1.00 87.25 315 VAL A CA 1
ATOM 2368 C C . VAL A 1 315 ? -40.494 -15.127 37.121 1.00 87.25 315 VAL A C 1
ATOM 2370 O O . VAL A 1 315 ? -41.507 -15.307 36.441 1.00 87.25 315 VAL A O 1
ATOM 2373 N N . ARG A 1 316 ? -39.969 -16.075 37.894 1.00 87.69 316 ARG A N 1
ATOM 2374 C CA . ARG A 1 316 ? -40.588 -17.380 38.107 1.00 87.69 316 ARG A CA 1
ATOM 2375 C C . ARG A 1 316 ? -40.938 -17.540 39.577 1.00 87.69 316 ARG A C 1
ATOM 2377 O O . ARG A 1 316 ? -40.099 -17.358 40.454 1.00 87.69 316 ARG A O 1
ATOM 2384 N N . ILE A 1 317 ? -42.186 -17.905 39.839 1.00 88.81 317 ILE A N 1
ATOM 2385 C CA . ILE A 1 317 ? -42.613 -18.335 41.169 1.00 88.81 317 ILE A CA 1
ATOM 2386 C C . ILE A 1 317 ? -42.152 -19.785 41.316 1.00 88.81 317 ILE A C 1
ATOM 2388 O O . ILE A 1 317 ? -42.619 -20.649 40.576 1.00 88.81 317 ILE A O 1
ATOM 2392 N N . GLU A 1 318 ? -41.203 -20.042 42.210 1.00 89.62 318 GLU A N 1
ATOM 2393 C CA . GLU A 1 318 ? -40.704 -21.395 42.476 1.00 89.62 318 GLU A CA 1
ATOM 2394 C C . GLU A 1 318 ? -41.641 -22.149 43.413 1.00 89.62 318 GLU A C 1
ATOM 2396 O O . GLU A 1 318 ? -41.987 -23.297 43.145 1.00 89.62 318 GLU A O 1
ATOM 2401 N N . GLU A 1 319 ? -42.137 -21.474 44.451 1.00 88.56 319 GLU A N 1
ATOM 2402 C CA . GLU A 1 319 ? -43.115 -22.034 45.379 1.00 88.56 319 GLU A CA 1
ATOM 2403 C C . GLU A 1 319 ? -44.327 -21.106 45.495 1.00 88.56 319 GLU A C 1
ATOM 2405 O O . GLU A 1 319 ? -44.146 -19.898 45.663 1.00 88.56 319 GLU A O 1
ATOM 2410 N N . PRO A 1 320 ? -45.561 -21.632 45.367 1.00 85.50 320 PRO A N 1
ATOM 2411 C CA . PRO A 1 320 ? -45.907 -23.038 45.109 1.00 85.50 320 PRO A CA 1
ATOM 2412 C C . PRO A 1 320 ? -45.697 -23.499 43.649 1.00 85.50 320 PRO A C 1
ATOM 2414 O O . PRO A 1 320 ? -45.933 -24.666 43.338 1.00 85.50 320 PRO A O 1
ATOM 2417 N N . GLY A 1 321 ? -45.317 -22.597 42.735 1.00 79.44 321 GLY A N 1
ATOM 2418 C CA . GLY A 1 321 ? -45.052 -22.898 41.317 1.00 79.44 321 GLY A CA 1
ATOM 2419 C C . GLY A 1 321 ? -46.279 -23.298 40.480 1.00 79.44 321 GLY A C 1
ATOM 2420 O O . GLY A 1 321 ? -46.171 -23.503 39.272 1.00 79.44 321 GLY A O 1
ATOM 2421 N N . ARG A 1 322 ? -47.454 -23.407 41.110 1.00 83.69 322 ARG A N 1
ATOM 2422 C CA . ARG A 1 322 ? -48.753 -23.730 40.508 1.00 83.69 322 ARG A CA 1
ATOM 2423 C C . ARG A 1 322 ? -49.892 -23.216 41.381 1.00 83.69 322 ARG A C 1
ATOM 2425 O O . ARG A 1 322 ? -49.714 -23.015 42.585 1.00 83.69 322 ARG A O 1
ATOM 2432 N N . ASP A 1 323 ? -51.078 -23.114 40.794 1.00 83.56 323 ASP A N 1
ATOM 2433 C CA . ASP A 1 323 ? -52.295 -22.774 41.526 1.00 83.56 323 ASP A CA 1
ATOM 2434 C C . ASP A 1 323 ? -52.524 -23.753 42.682 1.00 83.56 323 ASP A C 1
ATOM 2436 O O . ASP A 1 323 ? -52.684 -24.962 42.493 1.00 83.56 323 ASP A O 1
ATOM 2440 N N . THR A 1 324 ? -52.526 -23.210 43.896 1.00 82.75 324 THR A N 1
ATOM 2441 C CA . THR A 1 324 ? -52.700 -23.968 45.134 1.00 82.75 324 THR A CA 1
ATOM 2442 C C . THR A 1 324 ? -53.881 -23.381 45.891 1.00 82.75 324 THR A C 1
ATOM 2444 O O . THR A 1 324 ? -53.943 -22.178 46.130 1.00 82.75 324 THR A O 1
ATOM 2447 N N . LYS A 1 325 ? -54.853 -24.230 46.237 1.00 82.62 325 LYS A N 1
ATOM 2448 C CA . LYS A 1 325 ? -55.995 -23.833 47.066 1.00 82.62 325 LYS A CA 1
ATOM 2449 C C . LYS A 1 325 ? -55.575 -23.870 48.528 1.00 82.62 325 LYS A C 1
ATOM 2451 O O . LYS A 1 325 ? -55.069 -24.893 48.977 1.00 82.62 325 LYS A O 1
ATOM 2456 N N . VAL A 1 326 ? -55.845 -22.788 49.245 1.00 85.56 326 VAL A N 1
ATOM 2457 C CA . VAL A 1 326 ? -55.571 -22.661 50.678 1.00 85.56 326 VAL A CA 1
ATOM 2458 C C . VAL A 1 326 ? -56.812 -22.262 51.456 1.00 85.56 326 VAL A C 1
ATOM 2460 O O . VAL A 1 326 ? -57.725 -21.630 50.919 1.00 85.56 326 VAL A O 1
ATOM 2463 N N . THR A 1 327 ? -56.860 -22.690 52.714 1.00 86.19 327 THR A N 1
ATOM 2464 C CA . THR A 1 327 ? -57.919 -22.361 53.666 1.00 86.19 327 THR A CA 1
ATOM 2465 C C . THR A 1 327 ? -57.551 -21.124 54.486 1.00 86.19 327 THR A C 1
ATOM 2467 O O . THR A 1 327 ? -56.422 -20.647 54.449 1.00 86.19 327 THR A O 1
ATOM 2470 N N . ASN A 1 328 ? -58.508 -20.582 55.244 1.00 83.12 328 ASN A N 1
ATOM 2471 C CA . ASN A 1 328 ? -58.346 -19.312 55.968 1.00 83.12 328 ASN A CA 1
ATOM 2472 C C . ASN A 1 328 ? -57.301 -19.346 57.106 1.00 83.12 328 ASN A C 1
ATOM 2474 O O . ASN A 1 328 ? -57.105 -18.340 57.780 1.00 83.12 328 ASN A O 1
ATOM 2478 N N . THR A 1 329 ? -56.695 -20.505 57.371 1.00 85.62 329 THR A N 1
ATOM 2479 C CA . THR A 1 329 ? -55.705 -20.724 58.437 1.00 85.62 329 THR A CA 1
ATOM 2480 C C . THR A 1 329 ? -54.340 -21.149 57.887 1.00 85.62 329 THR A C 1
ATOM 2482 O O . THR A 1 329 ? -53.407 -21.300 58.669 1.00 85.62 329 THR A O 1
ATOM 2485 N N . ASP A 1 330 ? -54.215 -21.339 56.569 1.00 83.25 330 ASP A N 1
ATOM 2486 C CA . ASP A 1 330 ? -52.975 -21.796 55.942 1.00 83.25 330 ASP A CA 1
ATOM 2487 C C . ASP A 1 330 ? -52.056 -20.612 55.609 1.00 83.25 330 ASP A C 1
ATOM 2489 O O . ASP A 1 330 ? -52.490 -19.612 55.033 1.00 83.25 330 ASP A O 1
ATOM 2493 N N . GLU A 1 331 ? -50.765 -20.751 55.910 1.00 83.69 331 GLU A N 1
ATOM 2494 C CA . GLU A 1 331 ? -49.720 -19.840 55.439 1.00 83.69 331 GLU A CA 1
ATOM 2495 C C . GLU A 1 331 ? -49.079 -20.408 54.166 1.00 83.69 331 GLU A C 1
ATOM 2497 O O . GLU A 1 331 ? -48.618 -21.551 54.144 1.00 83.69 331 GLU A O 1
ATOM 2502 N N . VAL A 1 332 ? -49.047 -19.615 53.091 1.00 84.56 332 VAL A N 1
ATOM 2503 C CA . VAL A 1 332 ? -48.378 -19.987 51.835 1.00 84.56 332 VAL A CA 1
ATOM 2504 C C . VAL A 1 332 ? -47.092 -19.196 51.701 1.00 84.56 332 VAL A C 1
ATOM 2506 O O . VAL A 1 332 ? -47.116 -17.977 51.528 1.00 84.56 332 VAL A O 1
ATOM 2509 N N . THR A 1 333 ? -45.970 -19.904 51.717 1.00 86.31 333 THR A N 1
ATOM 2510 C CA . THR A 1 333 ? -44.676 -19.332 51.357 1.00 86.31 333 THR A CA 1
ATOM 2511 C C . THR A 1 333 ? -44.631 -19.104 49.852 1.00 86.31 333 THR A C 1
ATOM 2513 O O . THR A 1 333 ? -44.871 -20.023 49.070 1.00 86.31 333 THR A O 1
ATOM 2516 N N . ILE A 1 334 ? -44.318 -17.873 49.448 1.00 87.94 334 ILE A N 1
ATOM 2517 C CA . ILE A 1 334 ? -44.090 -17.528 48.046 1.00 87.94 334 ILE A CA 1
ATOM 2518 C C . ILE A 1 334 ? -42.590 -17.336 47.853 1.00 87.94 334 ILE A C 1
ATOM 2520 O O . ILE A 1 334 ? -42.024 -16.338 48.302 1.00 87.94 334 ILE A O 1
ATOM 2524 N N . ALA A 1 335 ? -41.956 -18.291 47.178 1.00 88.62 335 ALA A N 1
ATOM 2525 C CA . ALA A 1 335 ? -40.571 -18.164 46.748 1.00 88.62 335 ALA A CA 1
ATOM 2526 C C . ALA A 1 335 ? -40.547 -17.672 45.300 1.00 88.62 335 ALA A C 1
ATOM 2528 O O . ALA A 1 335 ? -41.147 -18.284 44.413 1.00 88.62 335 ALA A O 1
ATOM 2529 N N . VAL A 1 336 ? -39.864 -16.554 45.057 1.00 88.81 336 VAL A N 1
ATOM 2530 C CA . VAL A 1 336 ? -39.739 -15.949 43.728 1.00 88.81 336 VAL A CA 1
ATOM 2531 C C . VAL A 1 336 ? -38.272 -15.923 43.337 1.00 88.81 336 VAL A C 1
ATOM 2533 O O . VAL A 1 336 ? -37.441 -15.398 44.075 1.00 88.81 336 VAL A O 1
ATOM 2536 N N . GLN A 1 337 ? -37.970 -16.451 42.155 1.00 86.31 337 GLN A N 1
ATOM 2537 C CA . GLN A 1 337 ? -36.667 -16.329 41.522 1.00 86.31 337 GLN A CA 1
ATOM 2538 C C . GLN A 1 337 ? -36.774 -15.357 40.344 1.00 86.31 337 GLN A C 1
ATOM 2540 O O . GLN A 1 337 ? -37.677 -15.470 39.512 1.00 86.31 337 GLN A O 1
ATOM 2545 N N . ALA A 1 338 ? -35.849 -14.404 40.278 1.00 81.44 338 ALA A N 1
ATOM 2546 C CA . ALA A 1 338 ? -35.683 -13.507 39.142 1.00 81.44 338 ALA A CA 1
ATOM 2547 C C . ALA A 1 338 ? -34.321 -13.767 38.490 1.00 81.44 338 ALA A C 1
ATOM 2549 O O . ALA A 1 338 ? -33.322 -13.928 39.197 1.00 81.44 338 ALA A O 1
ATOM 2550 N N . SER A 1 339 ? -34.300 -13.818 37.159 1.00 68.06 339 SER A N 1
ATOM 2551 C CA . SER A 1 339 ? -33.098 -13.957 36.326 1.00 68.06 339 SER A CA 1
ATOM 2552 C C . SER A 1 339 ? -33.166 -13.038 35.122 1.00 68.06 339 SER A C 1
ATOM 2554 O O . SER A 1 339 ? -34.285 -12.936 34.564 1.00 68.06 339 SER A O 1
#

Foldseek 3Di:
DDDQVLVVQVVVCVVPVQLVCLSNVLSVLVPDDPVPRPDPVVNVVSVVSNCVSCVVVVVVVVVVVVVVVVVVVVVVVVVVVVVCCCVPPDPVVVLVVCVVPCVPPPPVPPDQPFAWDKPPFADEAAAQAKDKIKTATGRDAFPWKWKWKDQDPPDDIDTDTWDQDPPHSMTMDMDGRNHHWMWIWMDTPNDIHDIGIYHHDHDKAFPWKKKWKDADPVVVDDIDIGTRALAAAGAFFIKIKIKTFIPFAFQWKWKAWPVRDIWTWHDPDRGITITMDTHHAKGKIFIWTQHPVRDIDTHPDIYIYHHDYDDDKDKQFPVVNDDDDDDPPDDGDTDIDID